Protein AF-A0A7L3WWF1-F1 (afdb_monomer_lite)

pLDDT: mean 82.55, std 12.14, range [39.12, 96.25]

Sequence (251 aa):
GLALTHVLEQNLQPDAGARLEAEKLVILLTDGKSQDDANLAAQTLKNLGIEIFAIGVKNADEAELKQVASEPLELTVYNVLDFPLLSSLVGRLTQVLCTRLKEKSNKENADIPGNMGPQLRPTDLKISAVTSKSMHLTWSPPLRPPKKYRVVYYPSKGGIPKEVVLDGAVSSLQLSNLTSHTEYLVSVFPIYDTGAGDELRGVTSTLPLSSPRSLRVSELSHNSIRLSWKAAQGATQYLVLCSAAPDGAED

Structure (mmCIF, N/CA/C/O backbone):
data_AF-A0A7L3WWF1-F1
#
_entry.id   AF-A0A7L3WWF1-F1
#
loop_
_atom_site.group_PDB
_atom_site.id
_atom_site.type_symbol
_atom_site.label_atom_id
_atom_site.label_alt_id
_atom_site.label_comp_id
_atom_site.label_asym_id
_atom_site.label_entity_id
_atom_site.label_seq_id
_atom_site.pdbx_PDB_ins_code
_atom_site.Cartn_x
_atom_site.Cartn_y
_atom_site.Cartn_z
_atom_site.occupancy
_atom_site.B_iso_or_equiv
_atom_site.auth_seq_id
_atom_site.auth_comp_id
_atom_site.auth_asym_id
_atom_site.auth_atom_id
_atom_site.pdbx_PDB_model_num
ATOM 1 N N . GLY A 1 1 ? -22.070 22.718 18.495 1.00 76.69 1 GLY A N 1
ATOM 2 C CA . GLY A 1 1 ? -23.084 21.662 18.303 1.00 76.69 1 GLY A CA 1
ATOM 3 C C . GLY A 1 1 ? -23.338 21.354 16.843 1.00 76.69 1 GLY A C 1
ATOM 4 O O . GLY A 1 1 ? -22.931 20.300 16.367 1.00 76.69 1 GLY A O 1
ATOM 5 N N . LEU A 1 2 ? -23.968 22.276 16.120 1.00 86.75 2 LEU A N 1
ATOM 6 C CA . LEU A 1 2 ? -24.472 22.093 14.756 1.00 86.75 2 LEU A CA 1
ATOM 7 C C . LEU A 1 2 ? -23.406 21.633 13.757 1.00 86.75 2 LEU A C 1
ATOM 9 O O . LEU A 1 2 ? -23.699 20.802 12.905 1.00 86.75 2 LEU A O 1
ATOM 13 N N . ALA A 1 3 ? -22.165 22.110 13.886 1.00 87.25 3 ALA A N 1
ATOM 14 C CA . ALA A 1 3 ? -21.062 21.669 13.032 1.00 87.25 3 ALA A CA 1
ATOM 15 C C . ALA A 1 3 ? -20.782 20.159 13.163 1.00 87.25 3 ALA A C 1
ATOM 17 O O . ALA A 1 3 ? -20.593 19.475 12.162 1.00 87.25 3 ALA A O 1
ATOM 18 N N . LEU A 1 4 ? -20.808 19.621 14.386 1.00 89.56 4 LEU A N 1
ATOM 19 C CA . LEU A 1 4 ? -20.596 18.193 14.636 1.00 89.56 4 LEU A CA 1
ATOM 20 C C . LEU A 1 4 ? -21.782 17.358 14.141 1.00 89.56 4 LEU A C 1
ATOM 22 O O . LEU A 1 4 ? -21.580 16.306 13.536 1.00 89.56 4 LEU A O 1
ATOM 26 N N . THR A 1 5 ? -23.008 17.851 14.334 1.00 88.19 5 THR A N 1
ATOM 27 C CA . THR A 1 5 ? -24.217 17.221 13.783 1.00 88.19 5 THR A CA 1
ATOM 28 C C . THR A 1 5 ? -24.169 17.174 12.257 1.00 88.19 5 THR A C 1
ATOM 30 O O . THR A 1 5 ? -24.431 16.135 11.662 1.00 88.19 5 THR A O 1
ATOM 33 N N . HIS A 1 6 ? -23.746 18.263 11.613 1.00 89.19 6 HIS A N 1
ATOM 34 C CA . HIS A 1 6 ? -23.607 18.318 10.161 1.00 89.19 6 HIS A CA 1
ATOM 35 C C . HIS A 1 6 ? -22.574 17.311 9.639 1.00 89.19 6 HIS A C 1
ATOM 37 O O . HIS A 1 6 ? -22.833 16.615 8.661 1.00 89.19 6 HIS A O 1
ATOM 43 N N . VAL A 1 7 ? -21.428 17.177 10.319 1.00 89.06 7 VAL A N 1
ATOM 44 C CA . VAL A 1 7 ? -20.414 16.168 9.972 1.00 89.06 7 VAL A CA 1
ATOM 45 C C . VAL A 1 7 ? -21.003 14.758 10.026 1.00 89.06 7 VAL A C 1
ATOM 47 O O . VAL A 1 7 ? -20.761 13.960 9.120 1.00 89.06 7 VAL A O 1
ATOM 50 N N . LEU A 1 8 ? -21.801 14.456 11.052 1.00 85.19 8 LEU A N 1
ATOM 51 C CA . LEU A 1 8 ? -22.466 13.164 11.181 1.00 85.19 8 LEU A CA 1
ATOM 52 C C . LEU A 1 8 ? -23.471 12.916 10.047 1.00 85.19 8 LEU A C 1
ATOM 54 O O . LEU A 1 8 ? -23.474 11.842 9.449 1.00 85.19 8 LEU A O 1
ATOM 58 N N . GLU A 1 9 ? -24.316 13.901 9.751 1.00 86.06 9 GLU A N 1
ATOM 59 C CA . GLU A 1 9 ? -25.436 13.742 8.824 1.00 86.06 9 GLU A CA 1
ATOM 60 C C . GLU A 1 9 ? -25.030 13.801 7.353 1.00 86.06 9 GLU A C 1
ATOM 62 O O . GLU A 1 9 ? -25.684 13.157 6.537 1.00 86.06 9 GLU A O 1
ATOM 67 N N . GLN A 1 10 ? -23.975 14.544 7.012 1.00 87.12 10 GLN A N 1
ATOM 68 C CA . GLN A 1 10 ? -23.603 14.822 5.623 1.00 87.12 10 GLN A CA 1
ATOM 69 C C . GLN A 1 10 ? -22.241 14.231 5.246 1.00 87.12 10 GLN A C 1
ATOM 71 O O . GLN A 1 10 ? -22.114 13.612 4.195 1.00 87.12 10 GLN A O 1
ATOM 76 N N . ASN A 1 11 ? -21.218 14.373 6.094 1.00 85.25 11 ASN A N 1
ATOM 77 C CA . ASN A 1 11 ? -19.840 14.027 5.718 1.00 85.25 11 ASN A CA 1
ATOM 78 C C . ASN A 1 11 ? -19.484 12.562 5.989 1.00 85.25 11 ASN A C 1
ATOM 80 O O . ASN A 1 11 ? -18.624 12.004 5.312 1.00 85.25 11 ASN A O 1
ATOM 84 N N . LEU A 1 12 ? -20.114 11.936 6.984 1.00 84.38 12 LEU A N 1
ATOM 85 C CA . LEU A 1 12 ? -19.822 10.555 7.385 1.00 84.38 12 LEU A CA 1
ATOM 86 C C . LEU A 1 12 ? -20.784 9.522 6.781 1.00 84.38 12 LEU A C 1
ATOM 88 O O . LEU A 1 12 ? -20.805 8.367 7.227 1.00 84.38 12 LEU A O 1
ATOM 92 N N . GLN A 1 13 ? -21.521 9.926 5.743 1.00 81.25 13 GLN A N 1
ATOM 93 C CA . GLN A 1 13 ? -22.420 9.069 4.976 1.00 81.25 13 GLN A CA 1
ATOM 94 C C . GLN A 1 13 ? -21.676 8.248 3.911 1.00 81.25 13 GLN A C 1
ATOM 96 O O . GLN A 1 13 ? -20.699 8.737 3.333 1.00 81.25 13 GLN A O 1
ATOM 101 N N . PRO A 1 14 ? -22.146 7.028 3.586 1.00 78.94 14 PRO A N 1
ATOM 102 C CA . PRO A 1 14 ? -21.582 6.225 2.499 1.00 78.94 14 PRO A CA 1
ATOM 103 C C . PRO A 1 14 ? -21.552 6.965 1.157 1.00 78.94 14 PRO A C 1
ATOM 105 O O . PRO A 1 14 ? -20.550 6.904 0.445 1.00 78.94 14 PRO A O 1
ATOM 108 N N . ASP A 1 15 ? -22.598 7.741 0.864 1.00 83.88 15 ASP A N 1
ATOM 109 C CA . ASP A 1 15 ? -22.714 8.533 -0.369 1.00 83.88 15 ASP A CA 1
ATOM 110 C C . ASP A 1 15 ? -21.715 9.702 -0.424 1.00 83.88 15 ASP A C 1
ATOM 112 O O . ASP A 1 15 ? -21.354 10.167 -1.503 1.00 83.88 15 ASP A O 1
ATOM 116 N N . ALA A 1 16 ? -21.202 10.131 0.734 1.00 83.69 16 ALA A N 1
ATOM 117 C CA . ALA A 1 16 ? -20.112 11.098 0.856 1.00 83.69 16 ALA A CA 1
ATOM 118 C C . ALA A 1 16 ? -18.718 10.433 0.852 1.00 83.69 16 ALA A C 1
ATOM 120 O O . ALA A 1 16 ? -17.703 11.094 1.074 1.00 83.69 16 ALA A O 1
ATOM 121 N N . GLY A 1 17 ? -18.645 9.122 0.587 1.00 80.06 17 GLY A N 1
ATOM 122 C CA . GLY A 1 17 ? -17.403 8.354 0.505 1.00 80.06 17 GLY A CA 1
ATOM 123 C C . GLY A 1 17 ? -16.955 7.716 1.822 1.00 80.06 17 GLY A C 1
ATOM 124 O O . GLY A 1 17 ? -15.857 7.150 1.875 1.00 80.06 17 GLY A O 1
ATOM 125 N N . ALA A 1 18 ? -17.775 7.769 2.879 1.00 79.62 18 ALA A N 1
ATOM 126 C CA . ALA A 1 18 ? -17.460 7.111 4.140 1.00 79.62 18 ALA A CA 1
ATOM 127 C C . ALA A 1 18 ? -17.485 5.584 3.980 1.00 79.62 18 ALA A C 1
ATOM 129 O O . ALA A 1 18 ? -18.467 4.992 3.532 1.00 79.62 18 ALA A O 1
ATOM 130 N N . ARG A 1 19 ? -16.398 4.922 4.377 1.00 82.44 19 ARG A N 1
ATOM 131 C CA . ARG A 1 19 ? -16.275 3.461 4.314 1.00 82.44 19 ARG A CA 1
ATOM 132 C C . ARG A 1 19 ? -16.659 2.861 5.664 1.00 82.44 19 ARG A C 1
ATOM 134 O O . ARG A 1 19 ? -16.249 3.383 6.695 1.00 82.44 19 ARG A O 1
ATOM 141 N N . LEU A 1 20 ? -17.438 1.781 5.643 1.00 70.81 20 LEU A N 1
ATOM 142 C CA . LEU A 1 20 ? -17.867 1.061 6.851 1.00 70.81 20 LEU A CA 1
ATOM 143 C C . LEU A 1 20 ? -16.681 0.445 7.607 1.00 70.81 20 LEU A C 1
ATOM 145 O O . LEU A 1 20 ? -16.611 0.561 8.821 1.00 70.81 20 LEU A O 1
ATOM 149 N N . GLU A 1 21 ? -15.719 -0.108 6.868 1.00 71.69 21 GLU A N 1
ATOM 150 C CA . GLU A 1 21 ? -14.538 -0.805 7.405 1.00 71.69 21 GLU A CA 1
ATOM 151 C C . GLU A 1 21 ? -13.350 0.125 7.715 1.00 71.69 21 GLU A C 1
ATOM 153 O O . GLU A 1 21 ? -12.245 -0.341 7.980 1.00 71.69 21 GLU A O 1
ATOM 158 N N . ALA A 1 22 ? -13.521 1.445 7.589 1.00 77.25 22 ALA A N 1
ATOM 159 C CA . ALA A 1 22 ? -12.447 2.402 7.844 1.00 77.25 22 ALA A CA 1
ATOM 160 C C . ALA A 1 22 ? -12.710 3.174 9.133 1.00 77.25 22 ALA A C 1
ATOM 162 O O . ALA A 1 22 ? -13.825 3.642 9.369 1.00 77.25 22 ALA A O 1
ATOM 163 N N . GLU A 1 23 ? -11.658 3.372 9.926 1.00 80.44 23 GLU A N 1
ATOM 164 C CA . GLU A 1 23 ? -11.732 4.249 11.089 1.00 80.44 23 GLU A CA 1
ATOM 165 C C . GLU A 1 23 ? -12.078 5.677 10.661 1.00 80.44 23 GLU A C 1
ATOM 167 O O . GLU A 1 23 ? -11.481 6.247 9.742 1.00 80.44 23 GLU A O 1
ATOM 172 N N . LYS A 1 24 ? -13.072 6.248 11.339 1.00 85.75 24 LYS A N 1
ATOM 173 C CA . LYS A 1 24 ? -13.569 7.596 11.083 1.00 85.75 24 LYS A CA 1
ATOM 174 C C . LYS A 1 24 ? -12.996 8.543 12.130 1.00 85.75 24 LYS A C 1
ATOM 176 O O . LYS A 1 24 ? -13.029 8.256 13.325 1.00 85.75 24 LYS A O 1
ATOM 181 N N . LEU A 1 25 ? -12.509 9.686 11.662 1.00 88.50 25 LEU A N 1
ATOM 182 C CA . LEU A 1 25 ? -11.858 10.704 12.477 1.00 88.50 25 LEU A CA 1
ATOM 183 C C . LEU A 1 25 ? -12.476 12.074 12.210 1.00 88.50 25 LEU A C 1
ATOM 185 O O . LEU A 1 25 ? -12.737 12.423 11.058 1.00 88.50 25 LEU A O 1
ATOM 189 N N . VAL A 1 26 ? -12.625 12.878 13.258 1.00 91.38 26 VAL A N 1
ATOM 190 C CA . VAL A 1 26 ? -13.003 14.289 13.182 1.00 91.38 26 VAL A CA 1
ATOM 191 C C . VAL A 1 26 ? -11.910 15.136 13.823 1.00 91.38 26 VAL A C 1
ATOM 193 O O . VAL A 1 26 ? -11.536 14.926 14.974 1.00 91.38 26 VAL A O 1
ATOM 196 N N . ILE A 1 27 ? -11.413 16.124 13.081 1.00 90.44 27 ILE A N 1
ATOM 197 C CA . ILE A 1 27 ? -10.511 17.154 13.603 1.00 90.44 27 ILE A CA 1
ATOM 198 C C . ILE A 1 27 ? -11.331 18.435 13.752 1.00 90.44 27 ILE A C 1
ATOM 200 O O . ILE A 1 27 ? -11.738 19.036 12.759 1.00 90.44 27 ILE A O 1
ATOM 204 N N . LEU A 1 28 ? -11.593 18.831 14.992 1.00 91.25 28 LEU A N 1
ATOM 205 C CA . LEU A 1 28 ? -12.292 20.058 15.343 1.00 91.25 28 LEU A CA 1
ATOM 206 C C . LEU A 1 28 ? -11.273 21.173 15.579 1.00 91.25 28 LEU A C 1
ATOM 208 O O . LEU A 1 28 ? -10.400 21.037 16.430 1.00 91.25 28 LEU A O 1
ATOM 212 N N . LEU A 1 29 ? -11.413 22.282 14.858 1.00 90.44 29 LEU A N 1
ATOM 213 C CA . LEU A 1 29 ? -10.585 23.475 15.019 1.00 90.44 29 LEU A CA 1
ATOM 214 C C . LEU A 1 29 ? -11.478 24.646 15.450 1.00 90.44 29 LEU A C 1
ATOM 216 O O . LEU A 1 29 ? -12.460 24.935 14.768 1.00 90.44 29 LEU A O 1
ATOM 220 N N . THR A 1 30 ? -11.155 25.307 16.562 1.00 90.12 30 THR A N 1
ATOM 221 C CA . THR A 1 30 ? -11.901 26.473 17.075 1.00 90.12 30 THR A CA 1
ATOM 222 C C . THR A 1 30 ? -10.950 27.528 17.633 1.00 90.12 30 THR A C 1
ATOM 224 O O . THR A 1 30 ? -9.878 27.195 18.133 1.00 90.12 30 THR A O 1
ATOM 227 N N . ASP A 1 31 ? -11.323 28.803 17.557 1.00 88.00 31 ASP A N 1
ATOM 228 C CA . ASP A 1 31 ? -10.563 29.933 18.102 1.00 88.00 31 ASP A CA 1
ATOM 229 C C . ASP A 1 31 ? -11.209 30.570 19.350 1.00 88.00 31 ASP A C 1
ATOM 231 O O . ASP A 1 31 ? -10.713 31.565 19.888 1.00 88.00 31 ASP A O 1
ATOM 235 N N . GLY A 1 32 ? -12.304 29.978 19.835 1.00 85.12 32 GLY A N 1
ATOM 236 C CA . GLY A 1 32 ? -13.078 30.472 20.966 1.00 85.12 32 GLY A CA 1
ATOM 237 C C . GLY A 1 32 ? -14.106 29.461 21.471 1.00 85.12 32 GLY A C 1
ATOM 238 O O . GLY A 1 32 ? -14.092 28.288 21.090 1.00 85.12 32 GLY A O 1
ATOM 239 N N . LYS A 1 33 ? -14.999 29.938 22.342 1.00 86.50 33 LYS A N 1
ATOM 240 C CA . LYS A 1 33 ? -16.098 29.146 22.901 1.00 86.50 33 LYS A CA 1
ATOM 241 C C . LYS A 1 33 ? -17.247 28.991 21.898 1.00 86.50 33 LYS A C 1
ATOM 243 O O . LYS A 1 33 ? -17.645 29.975 21.260 1.00 86.50 33 LYS A O 1
ATOM 248 N N . SER A 1 34 ? -17.811 27.790 21.791 1.00 87.19 34 SER A N 1
ATOM 249 C CA . SER A 1 34 ? -18.970 27.519 20.939 1.00 87.19 34 SER A CA 1
ATOM 250 C C . SER A 1 34 ? -20.186 28.338 21.383 1.00 87.19 34 SER A C 1
ATOM 252 O O . SER A 1 34 ? -20.389 28.618 22.565 1.00 87.19 34 SER A O 1
ATOM 254 N N . GLN A 1 35 ? -21.015 28.731 20.415 1.00 87.38 35 GLN A N 1
ATOM 255 C CA . GLN A 1 35 ? -22.258 29.483 20.660 1.00 87.38 35 GLN A CA 1
ATOM 256 C C . GLN A 1 35 ? -23.459 28.569 20.953 1.00 87.38 35 GLN A C 1
ATOM 258 O O . GLN A 1 35 ? -24.565 29.037 21.215 1.00 87.38 35 GLN A O 1
ATOM 263 N N . ASP A 1 36 ? -23.246 27.261 20.883 1.00 87.62 36 ASP A N 1
ATOM 264 C CA . ASP A 1 36 ? -24.241 26.211 21.024 1.00 87.62 36 ASP A CA 1
ATOM 265 C C . ASP A 1 36 ? -23.632 24.998 21.739 1.00 87.62 36 ASP A C 1
ATOM 267 O O . ASP A 1 36 ? -22.418 24.790 21.720 1.00 87.62 36 ASP A O 1
ATOM 271 N N . ASP A 1 37 ? -24.475 24.165 22.351 1.00 86.75 37 ASP A N 1
ATOM 272 C CA . ASP A 1 37 ? -23.995 22.992 23.079 1.00 86.75 37 ASP A CA 1
ATOM 273 C C . ASP A 1 37 ? -23.410 21.950 22.108 1.00 86.75 37 ASP A C 1
ATOM 275 O O . ASP A 1 37 ? -24.095 21.391 21.245 1.00 86.75 37 ASP A O 1
ATOM 279 N N . ALA A 1 38 ? -22.102 21.716 22.212 1.00 88.75 38 ALA A N 1
ATOM 280 C CA . ALA A 1 38 ? -21.385 20.732 21.413 1.00 88.75 38 ALA A CA 1
ATOM 281 C C . ALA A 1 38 ? -21.366 19.332 22.042 1.00 88.75 38 ALA A C 1
ATOM 283 O O . ALA A 1 38 ? -21.054 18.368 21.339 1.00 88.75 38 ALA A O 1
ATOM 284 N N . ASN A 1 39 ? -21.736 19.188 23.317 1.00 87.75 39 ASN A N 1
ATOM 285 C CA . ASN A 1 39 ? -21.527 17.957 24.072 1.00 87.75 39 ASN A CA 1
ATOM 286 C C . ASN A 1 39 ? -22.370 16.800 23.559 1.00 87.75 39 ASN A C 1
ATOM 288 O O . ASN A 1 39 ? -21.842 15.711 23.347 1.00 87.75 39 ASN A O 1
ATOM 292 N N . LEU A 1 40 ? -23.659 17.028 23.304 1.00 87.56 40 LEU A N 1
ATOM 293 C CA . LEU A 1 40 ? -24.551 15.970 22.826 1.00 87.56 40 LEU A CA 1
ATOM 294 C C . LEU A 1 40 ? -24.115 15.430 21.454 1.00 87.56 40 LEU A C 1
ATOM 296 O O . LEU A 1 40 ? -24.068 14.218 21.235 1.00 87.56 40 LEU A O 1
ATOM 300 N N . ALA A 1 41 ? -23.742 16.329 20.541 1.00 89.06 41 ALA A N 1
ATOM 301 C CA . ALA A 1 41 ? -23.266 15.956 19.213 1.00 89.06 41 ALA A CA 1
ATOM 302 C C . ALA A 1 41 ? -21.912 15.230 19.285 1.00 89.06 41 ALA A C 1
ATOM 304 O O . ALA A 1 41 ? -21.722 14.198 18.641 1.00 89.06 41 ALA A O 1
ATOM 305 N N . ALA A 1 42 ? -20.998 15.715 20.130 1.00 92.12 42 ALA A N 1
ATOM 306 C CA . ALA A 1 42 ? -19.710 15.078 20.368 1.00 92.12 42 ALA A CA 1
ATOM 307 C C . ALA A 1 42 ? -19.864 13.675 20.967 1.00 92.12 42 ALA A C 1
ATOM 309 O O . ALA A 1 42 ? -19.224 12.740 20.501 1.00 92.12 42 ALA A O 1
ATOM 310 N N . GLN A 1 43 ? -20.736 13.495 21.963 1.00 89.50 43 GLN A N 1
ATOM 311 C CA . GLN A 1 43 ? -21.009 12.180 22.546 1.00 89.50 43 GLN A CA 1
ATOM 312 C C . GLN A 1 43 ? -21.625 11.219 21.534 1.00 89.50 43 GLN A C 1
ATOM 314 O O . GLN A 1 43 ? -21.244 10.054 21.496 1.00 89.50 43 GLN A O 1
ATOM 319 N N . THR A 1 44 ? -22.528 11.700 20.680 1.00 89.00 44 THR A N 1
ATOM 320 C CA . THR A 1 44 ? -23.120 10.875 19.619 1.00 89.00 44 THR A CA 1
ATOM 321 C C . THR A 1 44 ? -22.044 10.358 18.665 1.00 89.00 44 THR A C 1
ATOM 323 O O . THR A 1 44 ? -21.985 9.161 18.399 1.00 89.00 44 THR A O 1
ATOM 326 N N . LEU A 1 45 ? -21.140 11.231 18.214 1.00 88.94 45 LEU A N 1
ATOM 327 C CA . LEU A 1 45 ? -19.992 10.848 17.388 1.00 88.94 45 LEU A CA 1
ATOM 328 C C . LEU A 1 45 ? -19.081 9.833 18.105 1.00 88.94 45 LEU A C 1
ATOM 330 O O . LEU A 1 45 ? -18.762 8.792 17.531 1.00 88.94 45 LEU A O 1
ATOM 334 N N . LYS A 1 46 ? -18.731 10.078 19.375 1.00 88.56 46 LYS A N 1
ATOM 335 C CA . LYS A 1 46 ? -17.912 9.157 20.187 1.00 88.56 46 LYS A CA 1
ATOM 336 C C . LYS A 1 46 ? -18.564 7.778 20.334 1.00 88.56 46 LYS A C 1
ATOM 338 O O . LYS A 1 46 ? -17.893 6.764 20.171 1.00 88.56 46 LYS A O 1
ATOM 343 N N . ASN A 1 47 ? -19.873 7.730 20.592 1.00 84.81 47 ASN A N 1
ATOM 344 C CA . ASN A 1 47 ? -20.636 6.484 20.739 1.00 84.81 47 ASN A CA 1
ATOM 345 C C . ASN A 1 47 ? -20.717 5.685 19.431 1.00 84.81 47 ASN A C 1
ATOM 347 O O . ASN A 1 47 ? -20.843 4.465 19.461 1.00 84.81 47 ASN A O 1
ATOM 351 N N . LEU A 1 48 ? -20.611 6.361 18.287 1.00 83.62 48 LEU A N 1
ATOM 352 C CA . LEU A 1 48 ? -20.509 5.738 16.967 1.00 83.62 48 LEU A CA 1
ATOM 353 C C . LEU A 1 48 ? -19.079 5.278 16.627 1.00 83.62 48 LEU A C 1
ATOM 355 O O . LEU A 1 48 ? -18.823 4.866 15.498 1.00 83.62 48 LEU A O 1
ATOM 359 N N . GLY A 1 49 ? -18.145 5.354 17.580 1.00 82.31 49 GLY A N 1
ATOM 360 C CA . GLY A 1 49 ? -16.751 4.951 17.397 1.00 82.31 49 GLY A CA 1
ATOM 361 C C . GLY A 1 49 ? -15.914 5.949 16.595 1.00 82.31 49 GLY A C 1
ATOM 362 O O . GLY A 1 49 ? -14.842 5.591 16.112 1.00 82.31 49 GLY A O 1
ATOM 363 N N . ILE A 1 50 ? -16.396 7.184 16.429 1.00 87.81 50 ILE A N 1
ATOM 364 C CA . ILE A 1 50 ? -15.687 8.244 15.711 1.00 87.81 50 ILE A CA 1
ATOM 365 C C . ILE A 1 50 ? -14.820 9.008 16.709 1.00 87.81 50 ILE A C 1
ATOM 367 O O . ILE A 1 50 ? -15.321 9.566 17.687 1.00 87.81 50 ILE A O 1
ATOM 371 N N . GLU A 1 51 ? -13.518 9.062 16.444 1.00 88.75 51 GLU A N 1
ATOM 372 C CA . GLU A 1 51 ? -12.578 9.791 17.292 1.00 88.75 51 GLU A CA 1
ATOM 373 C C . GLU A 1 51 ? -12.573 11.283 16.951 1.00 88.75 51 GLU A C 1
ATOM 375 O O . GLU A 1 51 ? -12.533 11.674 15.784 1.00 88.75 51 GLU A O 1
ATOM 380 N N . ILE A 1 52 ? -12.591 12.123 17.984 1.00 91.88 52 ILE A N 1
ATOM 381 C CA . ILE A 1 52 ? -12.594 13.584 17.873 1.00 91.88 52 ILE A CA 1
ATOM 382 C C . ILE A 1 52 ? -11.311 14.144 18.481 1.00 91.88 52 ILE A C 1
ATOM 384 O O . ILE A 1 52 ? -11.068 13.991 19.680 1.00 91.88 52 ILE A O 1
ATOM 388 N N . PHE A 1 53 ? -10.542 14.848 17.656 1.00 91.06 53 PHE A N 1
ATOM 389 C CA . PHE A 1 53 ? -9.370 15.623 18.046 1.00 91.06 53 PHE A CA 1
ATOM 390 C C . PHE A 1 53 ? -9.750 17.098 18.074 1.00 91.06 53 PHE A C 1
ATOM 392 O O . PHE A 1 53 ? -10.146 17.646 17.047 1.00 91.06 53 PHE A O 1
ATOM 399 N N . ALA A 1 54 ? -9.654 17.736 19.236 1.00 92.44 54 ALA A N 1
ATOM 400 C CA . ALA A 1 54 ? -10.063 19.117 19.435 1.00 92.44 54 ALA A CA 1
ATOM 401 C C . ALA A 1 54 ? -8.835 20.028 19.545 1.00 92.44 54 ALA A C 1
ATOM 403 O O . ALA A 1 54 ? -7.964 19.836 20.393 1.00 92.44 54 ALA A O 1
ATOM 404 N N . ILE A 1 55 ? -8.769 21.024 18.668 1.00 91.12 55 ILE A N 1
ATOM 405 C CA . ILE A 1 55 ? -7.655 21.954 18.542 1.00 91.12 55 ILE A CA 1
ATOM 406 C C . ILE A 1 55 ? -8.188 23.372 18.743 1.00 91.12 55 ILE A C 1
ATOM 408 O O . ILE A 1 55 ? -8.938 23.904 17.925 1.00 91.12 55 ILE A O 1
ATOM 412 N N . GLY A 1 56 ? -7.778 23.980 19.845 1.00 90.62 56 GLY A N 1
ATOM 413 C CA . GLY A 1 56 ? -7.989 25.379 20.162 1.00 90.62 56 GLY A CA 1
ATOM 414 C C . GLY A 1 56 ? -6.895 26.270 19.591 1.00 90.62 56 GLY A C 1
ATOM 415 O O . GLY A 1 56 ? -5.718 25.908 19.618 1.00 90.62 56 GLY A O 1
ATOM 416 N N . VAL A 1 57 ? -7.270 27.446 19.102 1.00 88.94 57 VAL A N 1
ATOM 417 C CA . VAL A 1 57 ? -6.356 28.511 18.681 1.00 88.94 57 VAL A CA 1
ATOM 418 C C . VAL A 1 57 ? -6.628 29.759 19.524 1.00 88.94 57 VAL A C 1
ATOM 420 O O . VAL A 1 57 ? -7.778 30.136 19.719 1.00 88.94 57 VAL A O 1
ATOM 423 N N . LYS A 1 58 ? -5.584 30.444 19.999 1.00 85.81 58 LYS A N 1
ATOM 424 C CA . LYS A 1 58 ? -5.679 31.691 20.783 1.00 85.81 58 LYS A CA 1
ATOM 425 C C . LYS A 1 58 ? -6.523 31.546 22.056 1.00 85.81 58 LYS A C 1
ATOM 427 O O . LYS A 1 58 ? -6.013 31.086 23.071 1.00 85.81 58 LYS A O 1
ATOM 432 N N . ASN A 1 59 ? -7.785 31.974 22.004 1.00 83.69 59 ASN A N 1
ATOM 433 C CA . ASN A 1 59 ? -8.678 32.131 23.154 1.00 83.69 59 ASN A CA 1
ATOM 434 C C . ASN A 1 59 ? -9.700 30.989 23.252 1.00 83.69 59 ASN A C 1
ATOM 436 O O . ASN A 1 59 ? -10.782 31.169 23.813 1.00 83.69 59 ASN A O 1
ATOM 440 N N . ALA A 1 60 ? -9.382 29.831 22.675 1.00 87.69 60 ALA A N 1
ATOM 441 C CA . ALA A 1 60 ? -10.232 28.657 22.756 1.00 87.69 60 ALA A CA 1
ATOM 442 C C . ALA A 1 60 ? -10.434 28.201 24.211 1.00 87.69 60 ALA A C 1
ATOM 444 O O . ALA A 1 60 ? -9.507 28.214 25.025 1.00 87.69 60 ALA A O 1
ATOM 445 N N . ASP A 1 61 ? -11.661 27.787 24.525 1.00 89.81 61 ASP A N 1
ATOM 446 C CA . ASP A 1 61 ? -12.040 27.326 25.858 1.00 89.81 61 ASP A CA 1
ATOM 447 C C . ASP A 1 61 ? -11.597 25.868 26.054 1.00 89.81 61 ASP A C 1
ATOM 449 O O . ASP A 1 61 ? -12.156 24.935 25.478 1.00 89.81 61 ASP A O 1
ATOM 453 N N . GLU A 1 62 ? -10.558 25.660 26.863 1.00 87.50 62 GLU A N 1
ATOM 454 C CA . GLU A 1 62 ? -9.993 24.326 27.092 1.00 87.50 62 GLU A CA 1
ATOM 455 C C . GLU A 1 62 ? -10.980 23.371 27.780 1.00 87.50 62 GLU A C 1
ATOM 457 O O . GLU A 1 62 ? -10.942 22.163 27.535 1.00 87.50 62 GLU A O 1
ATOM 462 N N . ALA A 1 63 ? -11.877 23.883 28.628 1.00 88.75 63 ALA A N 1
ATOM 463 C CA . ALA A 1 63 ? -12.868 23.049 29.298 1.00 88.75 63 ALA A CA 1
ATOM 464 C C . ALA A 1 63 ? -13.889 22.508 28.290 1.00 88.75 63 ALA A C 1
ATOM 466 O O . ALA A 1 63 ? -14.227 21.327 28.340 1.00 88.75 63 ALA A O 1
ATOM 467 N N . GLU A 1 64 ? -14.318 23.332 27.336 1.00 89.75 64 GLU A N 1
ATOM 468 C CA . GLU A 1 64 ? -15.176 22.905 26.232 1.00 89.75 64 GLU A CA 1
ATOM 469 C C . GLU A 1 64 ? -14.459 21.925 25.292 1.00 89.75 64 GLU A C 1
ATOM 471 O O . GLU A 1 64 ? -15.014 20.877 24.952 1.00 89.75 64 GLU A O 1
ATOM 476 N N . LEU A 1 65 ? -13.198 22.195 24.934 1.00 91.94 65 LEU A N 1
ATOM 477 C CA . LEU A 1 65 ? -12.400 21.282 24.106 1.00 91.94 65 LEU A CA 1
ATOM 478 C C . LEU A 1 65 ? -12.296 19.888 24.735 1.00 91.94 65 LEU A C 1
ATOM 480 O O . LEU A 1 65 ? -12.461 18.891 24.034 1.00 91.94 65 LEU A O 1
ATOM 484 N N . LYS A 1 66 ? -12.075 19.810 26.052 1.00 90.75 66 LYS A N 1
ATOM 485 C CA . LYS A 1 66 ? -12.014 18.544 26.800 1.00 90.75 66 LYS A CA 1
ATOM 486 C C . LYS A 1 66 ? -13.335 17.786 26.796 1.00 90.75 66 LYS A C 1
ATOM 488 O O . LYS A 1 66 ? -13.335 16.563 26.726 1.00 90.75 66 LYS A O 1
ATOM 493 N N . GLN A 1 67 ? -14.464 18.487 26.848 1.00 89.56 67 GLN A N 1
ATOM 494 C CA . GLN A 1 67 ? -15.772 17.832 26.806 1.00 89.56 67 GLN A CA 1
ATOM 495 C C . GLN A 1 67 ? -16.085 17.272 25.410 1.00 89.56 67 GLN A C 1
ATOM 497 O O . GLN A 1 67 ? -16.703 16.210 25.276 1.00 89.56 67 GLN A O 1
ATOM 502 N N . VAL A 1 68 ? -15.602 17.935 24.358 1.00 92.44 68 VAL A N 1
ATOM 503 C CA . VAL A 1 68 ? -15.837 17.533 22.968 1.00 92.44 68 VAL A CA 1
ATOM 504 C C . VAL A 1 68 ? -14.839 16.479 22.476 1.00 92.44 68 VAL A C 1
ATOM 506 O O . VAL A 1 68 ? -15.239 15.563 21.759 1.00 92.44 68 VAL A O 1
ATOM 509 N N . ALA A 1 69 ? -13.572 16.542 22.884 1.00 92.81 69 ALA A N 1
ATOM 510 C CA . ALA A 1 69 ? -12.534 15.604 22.457 1.00 92.81 69 ALA A CA 1
ATOM 511 C C . ALA A 1 69 ? -12.759 14.172 22.971 1.00 92.81 69 ALA A C 1
ATOM 513 O O . ALA A 1 69 ? -13.436 13.937 23.974 1.00 92.81 69 ALA A O 1
ATOM 514 N N . SER A 1 70 ? -12.211 13.188 22.259 1.00 91.50 70 SER A N 1
ATOM 515 C CA . SER A 1 70 ? -12.254 11.773 22.665 1.00 91.50 70 SER A CA 1
ATOM 516 C C . SER A 1 70 ? -11.160 11.435 23.675 1.00 91.50 70 SER A C 1
ATOM 518 O O . SER A 1 70 ? -10.105 12.054 23.669 1.00 91.50 70 SER A O 1
ATOM 520 N N . GLU A 1 71 ? -11.377 10.441 24.531 1.00 85.50 71 GLU A N 1
ATOM 521 C CA . GLU A 1 71 ? -10.339 9.991 25.467 1.00 85.50 71 GLU A CA 1
ATOM 522 C C . GLU A 1 71 ? -9.205 9.241 24.737 1.00 85.50 71 GLU A C 1
ATOM 524 O O . GLU A 1 71 ? -9.469 8.532 23.760 1.00 85.50 71 GLU A O 1
ATOM 529 N N . PRO A 1 72 ? -7.948 9.324 25.215 1.00 86.75 72 PRO A N 1
ATOM 530 C CA . PRO A 1 72 ? -7.478 10.092 26.363 1.00 86.75 72 PRO A CA 1
ATOM 531 C C . PRO A 1 72 ? -7.164 11.548 26.003 1.00 86.75 72 PRO A C 1
ATOM 533 O O . PRO A 1 72 ? -6.490 11.827 25.002 1.00 86.75 72 PRO A O 1
ATOM 536 N N . LEU A 1 73 ? -7.633 12.469 26.845 1.00 84.12 73 LEU A N 1
ATOM 537 C CA . LEU A 1 73 ? -7.570 13.913 26.597 1.00 84.12 73 LEU A CA 1
ATOM 538 C C . LEU A 1 73 ? -6.144 14.456 26.418 1.00 84.12 73 LEU A C 1
ATOM 540 O O . LEU A 1 73 ? -5.960 15.447 25.712 1.00 84.12 73 LEU A O 1
ATOM 544 N N . GLU A 1 74 ? -5.121 13.803 26.978 1.00 82.19 74 GLU A N 1
ATOM 545 C CA . GLU A 1 74 ? -3.718 14.226 26.840 1.00 82.19 74 GLU A CA 1
ATOM 546 C C . GLU A 1 74 ? -3.199 14.134 25.397 1.00 82.19 74 GLU A C 1
ATOM 548 O O . GLU A 1 74 ? -2.172 14.727 25.063 1.00 82.19 74 GLU A O 1
ATOM 553 N N . LEU A 1 75 ? -3.883 13.366 24.545 1.00 82.31 75 LEU A N 1
ATOM 554 C CA . LEU A 1 75 ? -3.482 13.110 23.162 1.00 82.31 75 LEU A CA 1
ATOM 555 C C . LEU A 1 75 ? -4.461 13.668 22.129 1.00 82.31 75 LEU A C 1
ATOM 557 O O . LEU A 1 75 ? -4.143 13.662 20.943 1.00 82.31 75 LEU A O 1
ATOM 561 N N . THR A 1 76 ? -5.634 14.126 22.549 1.00 86.56 76 THR A N 1
ATOM 562 C CA . THR A 1 76 ? -6.712 14.552 21.647 1.00 86.56 76 THR A CA 1
ATOM 563 C C . THR A 1 76 ? -7.098 16.014 21.822 1.00 86.56 76 THR A C 1
ATOM 565 O O . THR A 1 76 ? -7.779 16.552 20.951 1.00 86.56 76 THR A O 1
ATOM 568 N N . VAL A 1 77 ? -6.650 16.671 22.897 1.00 90.19 77 VAL A N 1
ATOM 569 C CA . VAL A 1 77 ? -6.867 18.099 23.142 1.00 90.19 77 VAL A CA 1
ATOM 570 C C . VAL A 1 77 ? -5.568 18.861 22.935 1.00 90.19 77 VAL A C 1
ATOM 572 O O . VAL A 1 77 ? -4.545 18.573 23.555 1.00 90.19 77 VAL A O 1
ATOM 575 N N . TYR A 1 78 ? -5.624 19.886 22.094 1.00 88.44 78 TYR A N 1
ATOM 576 C CA . TYR A 1 78 ? -4.498 20.768 21.836 1.00 88.44 78 TYR A CA 1
ATOM 577 C C . TYR A 1 78 ? -4.936 22.218 21.913 1.00 88.44 78 TYR A C 1
ATOM 579 O O . TYR A 1 78 ? -6.003 22.569 21.424 1.00 88.44 78 TYR A O 1
ATOM 587 N N . ASN A 1 79 ? -4.089 23.073 22.474 1.00 87.38 79 ASN A N 1
ATOM 588 C CA . ASN A 1 79 ? -4.279 24.514 22.418 1.00 87.38 79 ASN A CA 1
ATOM 589 C C . ASN A 1 79 ? -3.009 25.162 21.864 1.00 87.38 79 ASN A C 1
ATOM 591 O O . ASN A 1 79 ? -1.907 24.898 22.354 1.00 87.38 79 ASN A O 1
ATOM 595 N N . VAL A 1 80 ? -3.148 25.977 20.821 1.00 86.38 80 VAL A N 1
ATOM 596 C CA . VAL A 1 80 ? -2.039 26.696 20.191 1.00 86.38 80 VAL A CA 1
ATOM 597 C C . VAL A 1 80 ? -2.240 28.199 20.305 1.00 86.38 80 VAL A C 1
ATOM 599 O O . VAL A 1 80 ? -3.351 28.709 20.203 1.00 86.38 80 VAL A O 1
ATOM 602 N N . LEU A 1 81 ? -1.141 28.932 20.475 1.00 80.62 81 LEU A N 1
ATOM 603 C CA . LEU A 1 81 ? -1.198 30.387 20.630 1.00 80.62 81 LEU A CA 1
ATOM 604 C C . LEU A 1 81 ? -1.594 31.108 19.334 1.00 80.62 81 LEU A C 1
ATOM 606 O O . LEU A 1 81 ? -2.197 32.173 19.402 1.00 80.62 81 LEU A O 1
ATOM 610 N N . ASP A 1 82 ? -1.264 30.552 18.162 1.00 79.81 82 ASP A N 1
ATOM 611 C CA . ASP A 1 82 ? -1.589 31.159 16.869 1.00 79.81 82 ASP A CA 1
ATOM 612 C C . ASP A 1 82 ? -1.608 30.127 15.728 1.00 79.81 82 ASP A C 1
ATOM 614 O O . ASP A 1 82 ? -0.991 29.061 15.820 1.00 79.81 82 ASP A O 1
ATOM 618 N N . PHE A 1 83 ? -2.281 30.462 14.626 1.00 79.06 83 PHE A N 1
ATOM 619 C CA . PHE A 1 83 ? -2.459 29.588 13.460 1.00 79.06 83 PHE A CA 1
ATOM 620 C C . PHE A 1 83 ? -1.149 29.019 12.875 1.00 79.06 83 PHE A C 1
ATOM 622 O O . PHE A 1 83 ? -1.130 27.830 12.549 1.00 79.06 83 PHE A O 1
ATOM 629 N N . PRO A 1 84 ? -0.029 29.768 12.770 1.00 80.25 84 PRO A N 1
ATOM 630 C CA . PRO A 1 84 ? 1.226 29.228 12.230 1.00 80.25 84 PRO A CA 1
ATOM 631 C C . PRO A 1 84 ? 1.786 28.030 13.013 1.00 80.25 84 PRO A C 1
ATOM 633 O O . PRO A 1 84 ? 2.487 27.182 12.451 1.00 80.25 84 PRO A O 1
ATOM 636 N N . LEU A 1 85 ? 1.447 27.914 14.300 1.00 75.88 85 LEU A N 1
ATOM 637 C CA . LEU A 1 85 ? 1.903 26.828 15.167 1.00 75.88 85 LEU A CA 1
ATOM 638 C C . LEU A 1 85 ? 1.146 25.514 14.931 1.00 75.88 85 LEU A C 1
ATOM 640 O O . LEU A 1 85 ? 1.621 24.465 15.373 1.00 75.88 85 LEU A O 1
ATOM 644 N N . LEU A 1 86 ? 0.042 25.533 14.173 1.00 77.44 86 LEU A N 1
ATOM 645 C CA . LEU A 1 86 ? -0.672 24.320 13.754 1.00 77.44 86 LEU A CA 1
ATOM 646 C C . LEU A 1 86 ? 0.219 23.387 12.925 1.00 77.44 86 LEU A C 1
ATOM 648 O O . LEU A 1 86 ? 0.078 22.170 13.009 1.00 77.44 86 LEU A O 1
ATOM 652 N N . SER A 1 87 ? 1.199 23.932 12.196 1.00 80.31 87 SER A N 1
ATOM 653 C CA . SER A 1 87 ? 2.188 23.144 11.444 1.00 80.31 87 SER A CA 1
ATOM 654 C C . SER A 1 87 ? 2.959 22.156 12.332 1.00 80.31 87 SER A C 1
ATOM 656 O O . SER A 1 87 ? 3.188 21.010 11.946 1.00 80.31 87 SER A O 1
ATOM 658 N N . SER A 1 88 ? 3.281 22.558 13.565 1.00 75.69 88 SER A N 1
ATOM 659 C CA . SER A 1 88 ? 3.949 21.708 14.560 1.00 75.69 88 SER A CA 1
ATOM 660 C C . SER A 1 88 ? 3.037 20.625 15.146 1.00 75.69 88 SER A C 1
ATOM 662 O O . SER A 1 88 ? 3.508 19.661 15.758 1.00 75.69 88 SER A O 1
ATOM 664 N N . LEU A 1 89 ? 1.724 20.782 14.970 1.00 79.19 89 LEU A N 1
ATOM 665 C CA . LEU A 1 89 ? 0.717 19.861 15.466 1.00 79.19 89 LEU A CA 1
ATOM 666 C C . LEU A 1 89 ? 0.448 18.730 14.480 1.00 79.19 89 LEU A C 1
ATOM 668 O O . LEU A 1 89 ? 0.196 17.613 14.913 1.00 79.19 89 LEU A O 1
ATOM 672 N N . VAL A 1 90 ? 0.601 18.982 13.175 1.00 82.38 90 VAL A N 1
ATOM 673 C CA . VAL A 1 90 ? 0.451 17.959 12.126 1.00 82.38 90 VAL A CA 1
ATOM 674 C C . VAL A 1 90 ? 1.356 16.757 12.399 1.00 82.38 90 VAL A C 1
ATOM 676 O O . VAL A 1 90 ? 0.896 15.618 12.343 1.00 82.38 90 VAL A O 1
ATOM 679 N N . GLY A 1 91 ? 2.621 16.994 12.765 1.00 80.06 91 GLY A N 1
ATOM 680 C CA . GLY A 1 91 ? 3.560 15.920 13.101 1.00 80.06 91 GLY A CA 1
ATOM 681 C C . GLY A 1 91 ? 3.121 15.100 14.320 1.00 80.06 91 GLY A C 1
ATOM 682 O O . GLY A 1 91 ? 3.139 13.871 14.277 1.00 80.06 91 GLY A O 1
ATOM 683 N N . ARG A 1 92 ? 2.655 15.771 15.382 1.00 76.12 92 ARG A N 1
ATOM 684 C CA . ARG A 1 92 ? 2.156 15.110 16.600 1.00 76.12 92 ARG A CA 1
ATOM 685 C C . ARG A 1 92 ? 0.878 14.320 16.348 1.00 76.12 92 ARG A C 1
ATOM 687 O O . ARG A 1 92 ? 0.809 13.160 16.739 1.00 76.12 92 ARG A O 1
ATOM 694 N N . LEU A 1 93 ? -0.083 14.917 15.648 1.00 78.38 93 LEU A N 1
ATOM 695 C CA . LEU A 1 93 ? -1.340 14.275 15.285 1.00 78.38 93 LEU A CA 1
ATOM 696 C C . LEU A 1 93 ? -1.078 13.018 14.448 1.00 78.38 93 LEU A C 1
ATOM 698 O O . LEU A 1 93 ? -1.604 11.954 14.750 1.00 78.38 93 LEU A O 1
ATOM 702 N N . THR A 1 94 ? -0.185 13.116 13.458 1.00 81.94 94 THR A N 1
ATOM 703 C CA . THR A 1 94 ? 0.224 11.974 12.626 1.00 81.94 94 THR A CA 1
ATOM 704 C C . THR A 1 94 ? 0.791 10.846 13.484 1.00 81.94 94 THR A C 1
ATOM 706 O O . THR A 1 94 ? 0.418 9.689 13.314 1.00 81.94 94 THR A O 1
ATOM 709 N N . GLN A 1 95 ? 1.661 11.170 14.441 1.00 78.94 95 GLN A N 1
ATOM 710 C CA . GLN A 1 95 ? 2.271 10.170 15.309 1.00 78.94 95 GLN A CA 1
ATOM 711 C C . GLN A 1 95 ? 1.245 9.491 16.223 1.00 78.94 95 GLN A C 1
ATOM 713 O O . GLN A 1 95 ? 1.257 8.264 16.311 1.00 78.94 95 GLN A O 1
ATOM 718 N N . VAL A 1 96 ? 0.337 10.261 16.833 1.00 78.38 96 VAL A N 1
ATOM 719 C CA . VAL A 1 96 ? -0.739 9.736 17.690 1.00 78.38 96 VAL A CA 1
ATOM 720 C C . VAL A 1 96 ? -1.675 8.822 16.899 1.00 78.38 96 VAL A C 1
ATOM 722 O O . VAL A 1 96 ? -1.963 7.709 17.345 1.00 78.38 96 VAL A O 1
ATOM 725 N N . LEU A 1 97 ? -2.085 9.235 15.699 1.00 79.44 97 LEU A N 1
ATOM 726 C CA . LEU A 1 97 ? -2.928 8.424 14.818 1.00 79.44 97 LEU A CA 1
ATOM 727 C C . LEU A 1 97 ? -2.226 7.120 14.422 1.00 79.44 97 LEU A C 1
ATOM 729 O O . LEU A 1 97 ? -2.802 6.039 14.534 1.00 79.44 97 LEU A O 1
ATOM 733 N N . CYS A 1 98 ? -0.948 7.187 14.040 1.00 80.06 98 CYS A N 1
ATOM 734 C CA . CYS A 1 98 ? -0.171 5.996 13.706 1.00 80.06 98 CYS A CA 1
ATOM 735 C C . CYS A 1 98 ? 0.008 5.043 14.896 1.00 80.06 98 CYS A C 1
ATOM 737 O O . CYS A 1 98 ? 0.048 3.831 14.692 1.00 80.06 98 CYS A O 1
ATOM 739 N N . THR A 1 99 ? 0.146 5.549 16.125 1.00 77.25 99 THR A N 1
ATOM 740 C CA . THR A 1 99 ? 0.220 4.694 17.319 1.00 77.25 99 THR A CA 1
ATOM 741 C C . THR A 1 99 ? -1.129 4.080 17.664 1.00 77.25 99 THR A C 1
ATOM 743 O O . THR A 1 99 ? -1.178 2.900 17.988 1.00 77.25 99 THR A O 1
ATOM 746 N N . ARG A 1 100 ? -2.228 4.828 17.518 1.00 71.44 100 ARG A N 1
ATOM 747 C CA . ARG A 1 100 ? -3.582 4.349 17.827 1.00 71.44 100 ARG A CA 1
ATOM 748 C C . ARG A 1 100 ? -4.038 3.231 16.904 1.00 71.44 100 ARG A C 1
ATOM 750 O O . ARG A 1 100 ? -4.534 2.226 17.401 1.00 71.44 100 ARG A O 1
ATOM 757 N N . LEU A 1 101 ? -3.760 3.342 15.606 1.00 70.00 101 LEU A N 1
ATOM 758 C CA . LEU A 1 101 ? -4.015 2.259 14.650 1.00 70.00 101 LEU A CA 1
ATOM 759 C C . LEU A 1 101 ? -3.242 0.979 15.021 1.00 70.00 101 LEU A C 1
ATOM 761 O O . LEU A 1 101 ? -3.798 -0.115 14.982 1.00 70.00 101 LEU A O 1
ATOM 765 N N . LYS A 1 102 ? -1.982 1.116 15.462 1.00 71.25 102 LYS A N 1
ATOM 766 C CA . LYS A 1 102 ? -1.157 -0.015 15.933 1.00 71.25 102 LYS A CA 1
ATOM 767 C C . LYS A 1 102 ? -1.626 -0.597 17.272 1.00 71.25 102 LYS A C 1
ATOM 769 O O . LYS A 1 102 ? -1.405 -1.769 17.556 1.00 71.25 102 LYS A O 1
ATOM 774 N N . GLU A 1 103 ? -2.224 0.216 18.136 1.00 64.88 103 GLU A N 1
ATOM 775 C CA . GLU A 1 103 ? -2.762 -0.238 19.421 1.00 64.88 103 GLU A CA 1
ATOM 776 C C . GLU A 1 103 ? -4.131 -0.901 19.273 1.00 64.88 103 GLU A C 1
ATOM 778 O O . GLU A 1 103 ? -4.379 -1.900 19.943 1.00 64.88 103 GLU A O 1
ATOM 783 N N . LYS A 1 104 ? -5.005 -0.407 18.386 1.00 57.88 104 LYS A N 1
ATOM 784 C CA . LYS A 1 104 ? -6.278 -1.064 18.053 1.00 57.88 104 LYS A CA 1
ATOM 785 C C . LYS A 1 104 ? -6.054 -2.406 17.365 1.00 57.88 104 LYS A C 1
ATOM 787 O O . LYS A 1 104 ? -6.652 -3.384 17.805 1.00 57.88 104 LYS A O 1
ATOM 792 N N . SER A 1 105 ? -5.092 -2.503 16.440 1.00 55.00 105 SER A N 1
ATOM 793 C CA . SER A 1 105 ? -4.668 -3.802 15.894 1.00 55.00 105 SER A CA 1
ATOM 794 C C . SER A 1 105 ? -4.155 -4.763 16.977 1.00 55.00 105 SER A C 1
ATOM 796 O O . SER A 1 105 ? -4.228 -5.978 16.821 1.00 55.00 105 SER A O 1
ATOM 798 N N . ASN A 1 106 ? -3.651 -4.241 18.102 1.00 50.81 106 ASN A N 1
ATOM 799 C CA . ASN A 1 106 ? -3.233 -5.048 19.250 1.00 50.81 106 ASN A CA 1
ATOM 800 C C . ASN A 1 106 ? -4.365 -5.335 20.256 1.00 50.81 106 ASN A C 1
ATOM 802 O O . ASN A 1 106 ? -4.294 -6.352 20.940 1.00 50.81 106 ASN A O 1
ATOM 806 N N . LYS A 1 107 ? -5.400 -4.491 20.370 1.00 46.16 107 LYS A N 1
ATOM 807 C CA . LYS A 1 107 ? -6.538 -4.681 21.295 1.00 46.16 107 LYS A CA 1
ATOM 808 C C . LYS A 1 107 ? -7.641 -5.580 20.739 1.00 46.16 107 LYS A C 1
ATOM 810 O O . LYS A 1 107 ? -8.278 -6.271 21.526 1.00 46.16 107 LYS A O 1
ATOM 815 N N . GLU A 1 108 ? -7.801 -5.675 19.422 1.00 48.09 108 GLU A N 1
ATOM 816 C CA . GLU A 1 108 ? -8.620 -6.732 18.799 1.00 48.09 108 GLU A CA 1
ATOM 817 C C . GLU A 1 108 ? -8.047 -8.147 19.036 1.00 48.09 108 GLU A C 1
ATOM 819 O O . GLU A 1 108 ? -8.737 -9.144 18.846 1.00 48.09 108 GLU A O 1
ATOM 824 N N . ASN A 1 109 ? -6.808 -8.249 19.538 1.00 42.81 109 ASN A N 1
ATOM 825 C CA . ASN A 1 109 ? -6.186 -9.504 19.969 1.00 42.81 109 ASN A CA 1
ATOM 826 C C . ASN A 1 109 ? -6.439 -9.860 21.453 1.00 42.81 109 ASN A C 1
ATOM 828 O O . ASN A 1 109 ? -5.824 -10.805 21.947 1.00 42.81 109 ASN A O 1
ATOM 832 N N . ALA A 1 110 ? -7.291 -9.128 22.185 1.00 41.34 110 ALA A N 1
ATOM 833 C CA . ALA A 1 110 ? -7.487 -9.337 23.627 1.00 41.34 110 ALA A CA 1
ATOM 834 C C . ALA A 1 110 ? -8.640 -10.287 24.015 1.00 41.34 110 ALA A C 1
ATOM 836 O O . ALA A 1 110 ? -8.707 -10.661 25.181 1.00 41.34 110 ALA A O 1
ATOM 837 N N . ASP A 1 111 ? -9.481 -10.732 23.072 1.00 42.34 111 ASP A N 1
ATOM 838 C CA . ASP A 1 111 ? -10.559 -11.713 23.334 1.00 42.34 111 ASP A CA 1
ATOM 839 C C . ASP A 1 111 ? -10.429 -13.014 22.514 1.00 42.34 111 ASP A C 1
ATOM 841 O O . ASP A 1 111 ? -11.356 -13.817 22.408 1.00 42.34 111 ASP A O 1
ATOM 845 N N . ILE A 1 112 ? -9.242 -13.273 21.957 1.00 49.84 112 ILE A N 1
ATOM 846 C CA . ILE A 1 112 ? -8.901 -14.548 21.315 1.00 49.84 112 ILE A CA 1
ATOM 847 C C . ILE A 1 112 ? -7.662 -15.111 22.022 1.00 49.84 112 ILE A C 1
ATOM 849 O O . ILE A 1 112 ? -6.680 -14.379 22.175 1.00 49.84 112 ILE A O 1
ATOM 853 N N . PRO A 1 113 ? -7.653 -16.386 22.464 1.00 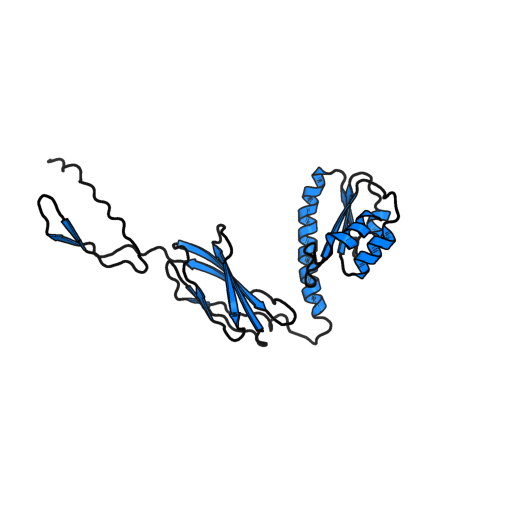43.03 113 PRO A N 1
ATOM 854 C CA . PRO A 1 113 ? -6.504 -16.934 23.163 1.00 43.03 113 PRO A CA 1
ATOM 855 C C . PRO A 1 113 ? -5.275 -16.899 22.251 1.00 43.03 113 PRO A C 1
ATOM 857 O O . PRO A 1 113 ? -5.217 -17.604 21.250 1.00 43.03 113 PRO A O 1
ATOM 860 N N . GLY A 1 114 ? -4.315 -16.057 22.637 1.00 44.31 114 GLY A N 1
ATOM 861 C CA . GLY A 1 114 ? -2.876 -16.195 22.441 1.00 44.31 114 GLY A CA 1
ATOM 862 C C . GLY A 1 114 ? -2.387 -16.642 21.061 1.00 44.31 114 GLY A C 1
ATOM 863 O O . GLY A 1 114 ? -2.395 -17.828 20.750 1.00 44.31 114 GLY A O 1
ATOM 864 N N . ASN A 1 115 ? -1.752 -15.698 20.355 1.00 45.78 115 ASN A N 1
ATOM 865 C CA . ASN A 1 115 ? -0.783 -15.909 19.267 1.00 45.78 115 ASN A CA 1
ATOM 866 C C . ASN A 1 115 ? -1.339 -15.979 17.828 1.00 45.78 115 ASN A C 1
ATOM 868 O O . ASN A 1 115 ? -1.234 -17.011 17.166 1.00 45.78 115 ASN A O 1
ATOM 872 N N . MET A 1 116 ? -1.831 -14.854 17.285 1.00 49.25 116 MET A N 1
ATOM 873 C CA . MET A 1 116 ? -2.151 -14.766 15.847 1.00 49.25 116 MET A CA 1
ATOM 874 C C . MET A 1 116 ? -1.570 -13.565 15.079 1.00 49.25 116 MET A C 1
ATOM 876 O O . MET A 1 116 ? -1.854 -13.405 13.900 1.00 49.25 116 MET A O 1
ATOM 880 N N . GLY A 1 117 ? -0.665 -12.778 15.666 1.00 52.47 117 GLY A N 1
ATOM 881 C CA . GLY A 1 117 ? 0.106 -11.770 14.913 1.00 52.47 117 GLY A CA 1
ATOM 882 C C . GLY A 1 117 ? 1.022 -12.354 13.812 1.00 52.47 117 GLY A C 1
ATOM 883 O O . GLY A 1 117 ? 1.115 -11.780 12.731 1.00 52.47 117 GLY A O 1
ATOM 884 N N . PRO A 1 118 ? 1.677 -13.522 14.006 1.00 53.19 118 PRO A N 1
ATOM 885 C CA . PRO A 1 118 ? 2.512 -14.130 12.962 1.00 53.19 118 PRO A CA 1
ATOM 886 C C . PRO A 1 118 ? 1.752 -15.029 11.976 1.00 53.19 118 PRO A C 1
ATOM 888 O O . PRO A 1 118 ? 2.299 -15.362 10.931 1.00 53.19 118 PRO A O 1
ATOM 891 N N . GLN A 1 119 ? 0.530 -15.471 12.296 1.00 59.34 119 GLN A N 1
ATOM 892 C CA . GLN A 1 119 ? -0.112 -16.570 11.557 1.00 59.34 119 GLN A CA 1
ATOM 893 C C . GLN A 1 119 ? -0.932 -16.141 10.338 1.00 59.34 119 GLN A C 1
ATOM 895 O O . GLN A 1 119 ? -1.281 -17.005 9.538 1.00 59.34 119 GLN A O 1
ATOM 900 N N . LEU A 1 120 ? -1.260 -14.852 10.208 1.00 72.50 120 LEU A N 1
ATOM 901 C CA . LEU A 1 120 ? -2.092 -14.311 9.122 1.00 72.50 120 LEU A CA 1
ATOM 902 C C . LEU A 1 120 ? -1.294 -13.525 8.077 1.00 72.50 120 LEU A C 1
ATOM 904 O O . LEU A 1 120 ? -1.843 -13.127 7.050 1.00 72.50 120 LEU A O 1
ATOM 908 N N . ARG A 1 121 ? 0.002 -13.325 8.311 1.00 81.94 121 ARG A N 1
ATOM 909 C CA . ARG A 1 121 ? 0.898 -12.639 7.382 1.00 81.94 121 ARG A CA 1
ATOM 910 C C . ARG A 1 121 ? 1.647 -13.644 6.507 1.00 81.94 121 ARG A C 1
ATOM 912 O O . ARG A 1 121 ? 2.171 -14.624 7.037 1.00 81.94 121 ARG A O 1
ATOM 919 N N . PRO A 1 122 ? 1.748 -13.418 5.189 1.00 87.75 122 PRO A N 1
ATOM 920 C CA . PRO A 1 122 ? 2.701 -14.155 4.376 1.00 87.75 122 PRO A CA 1
ATOM 921 C C . PRO A 1 122 ? 4.137 -13.849 4.837 1.00 87.75 122 PRO A C 1
ATOM 923 O O . PRO A 1 122 ? 4.435 -12.765 5.354 1.00 87.75 122 PRO A O 1
ATOM 926 N N . THR A 1 123 ? 5.042 -14.805 4.650 1.00 88.69 123 THR A N 1
ATOM 927 C CA . THR A 1 123 ? 6.460 -14.690 5.033 1.00 88.69 123 THR A CA 1
ATOM 928 C C . THR A 1 123 ? 7.389 -15.055 3.874 1.00 88.69 123 THR A C 1
ATOM 930 O O . THR A 1 123 ? 6.938 -15.468 2.810 1.00 88.69 123 THR A O 1
ATOM 933 N N . ASP A 1 124 ? 8.697 -14.849 4.055 1.00 88.38 124 ASP A N 1
ATOM 934 C CA . ASP A 1 124 ? 9.754 -15.264 3.120 1.00 88.38 124 ASP A CA 1
ATOM 935 C C . ASP A 1 124 ? 9.538 -14.845 1.658 1.00 88.38 124 ASP A C 1
ATOM 937 O O . ASP A 1 124 ? 9.538 -15.680 0.750 1.00 88.38 124 ASP A O 1
ATOM 941 N N . LEU A 1 125 ? 9.378 -13.541 1.408 1.00 91.81 125 LEU A N 1
ATOM 942 C CA . LEU A 1 125 ? 9.303 -13.037 0.038 1.0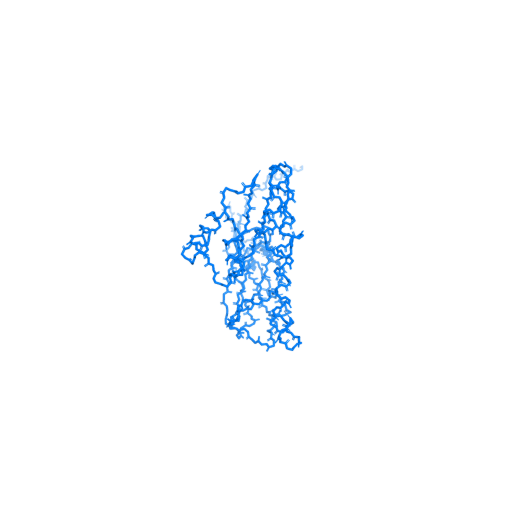0 91.81 125 LEU A CA 1
ATOM 943 C C . LEU A 1 125 ? 10.630 -13.297 -0.680 1.00 91.81 125 LEU A C 1
ATOM 945 O O . LEU A 1 125 ? 11.661 -12.700 -0.369 1.00 91.81 125 LEU A O 1
ATOM 949 N N . LYS A 1 126 ? 10.586 -14.173 -1.677 1.00 92.88 126 LYS A N 1
ATOM 950 C CA . LYS A 1 126 ? 11.692 -14.519 -2.559 1.00 92.88 126 LYS A CA 1
ATOM 951 C C . LYS A 1 126 ? 11.433 -13.937 -3.935 1.00 92.88 126 LYS A C 1
ATOM 953 O O . LYS A 1 126 ? 10.429 -14.232 -4.584 1.00 92.88 126 LYS A O 1
ATOM 958 N N . ILE A 1 127 ? 12.384 -13.130 -4.380 1.00 92.81 127 ILE A N 1
ATOM 959 C CA . ILE A 1 127 ? 12.374 -12.503 -5.696 1.00 92.81 127 ILE A CA 1
ATOM 960 C C . ILE A 1 127 ? 13.456 -13.186 -6.526 1.00 92.81 127 ILE A C 1
ATOM 962 O O . ILE A 1 127 ? 14.626 -13.195 -6.148 1.00 92.81 127 ILE A O 1
ATOM 966 N N . SER A 1 128 ? 13.061 -13.793 -7.638 1.00 91.56 128 SER A N 1
ATOM 967 C CA . SER A 1 128 ? 13.930 -14.586 -8.506 1.00 91.56 128 SER A CA 1
ATOM 968 C C . SER A 1 128 ? 13.673 -14.274 -9.982 1.00 91.56 128 SER A C 1
ATOM 970 O O . SER A 1 128 ? 12.822 -13.446 -10.308 1.00 91.56 128 SER A O 1
ATOM 972 N N . ALA A 1 129 ? 14.456 -14.884 -10.881 1.00 89.00 129 ALA A N 1
ATOM 973 C CA . ALA A 1 129 ? 14.335 -14.710 -12.334 1.00 89.00 129 ALA A CA 1
ATOM 974 C C . ALA A 1 129 ? 14.208 -13.232 -12.772 1.00 89.00 129 ALA A C 1
ATOM 976 O O . ALA A 1 129 ? 13.408 -12.884 -13.645 1.00 89.00 129 ALA A O 1
ATOM 977 N N . VAL A 1 130 ? 14.978 -12.351 -12.125 1.00 89.62 130 VAL A N 1
ATOM 978 C CA . VAL A 1 130 ? 14.946 -10.911 -12.389 1.00 89.62 130 VAL A CA 1
ATOM 979 C C . VAL A 1 130 ? 15.598 -10.637 -13.739 1.00 89.62 130 VAL A C 1
ATOM 981 O O . VAL A 1 130 ? 16.751 -10.990 -13.977 1.00 89.62 130 VAL A O 1
ATOM 984 N N . THR A 1 131 ? 14.850 -9.997 -14.630 1.00 88.81 131 THR A N 1
ATOM 985 C CA . THR A 1 131 ? 15.310 -9.550 -15.944 1.00 88.81 131 THR A CA 1
ATOM 986 C C . THR A 1 131 ? 15.251 -8.025 -16.026 1.00 88.81 131 THR A C 1
ATOM 988 O O . THR A 1 131 ? 14.989 -7.330 -15.043 1.00 88.81 131 THR A O 1
ATOM 991 N N . SER A 1 132 ? 15.491 -7.475 -17.213 1.00 88.25 132 SER A N 1
ATOM 992 C CA . SER A 1 132 ? 15.306 -6.049 -17.470 1.00 88.25 132 SER A CA 1
ATOM 993 C C . SER A 1 132 ? 13.839 -5.608 -17.488 1.00 88.25 132 SER A C 1
ATOM 995 O O . SER A 1 132 ? 13.579 -4.416 -17.387 1.00 88.25 132 SER A O 1
ATOM 997 N N . LYS A 1 133 ? 12.871 -6.528 -17.623 1.00 88.88 133 LYS A N 1
ATOM 998 C CA . LYS A 1 133 ? 11.437 -6.188 -17.751 1.00 88.88 133 LYS A CA 1
ATOM 999 C C . LYS A 1 133 ? 10.493 -7.089 -16.954 1.00 88.88 133 LYS A C 1
ATOM 1001 O O . LYS A 1 133 ? 9.277 -6.914 -17.029 1.00 88.88 133 LYS A O 1
ATOM 1006 N N . SER A 1 134 ? 11.017 -8.064 -16.221 1.00 91.38 134 SER A N 1
ATOM 1007 C CA . SER A 1 134 ? 10.220 -9.039 -15.478 1.00 91.38 134 SER A CA 1
ATOM 1008 C C . SER A 1 134 ? 10.936 -9.504 -14.220 1.00 91.38 134 SER A C 1
ATOM 1010 O O . SER A 1 134 ? 12.158 -9.4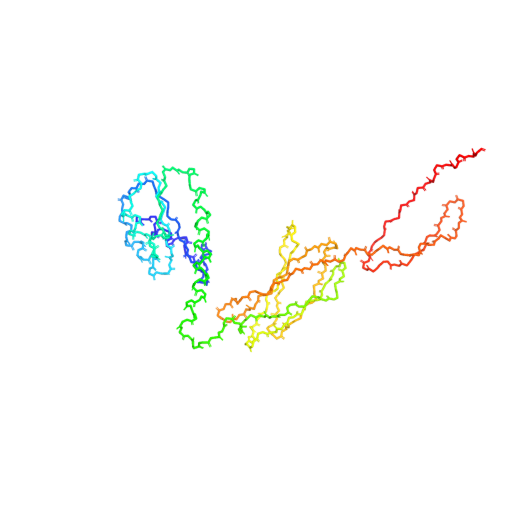23 -14.126 1.00 91.38 134 SER A O 1
ATOM 1012 N N . MET A 1 135 ? 10.180 -10.043 -13.277 1.00 94.12 135 MET A N 1
ATOM 1013 C CA . MET A 1 135 ? 10.702 -10.721 -12.092 1.00 94.12 135 MET A CA 1
ATOM 1014 C C . MET A 1 135 ? 9.667 -11.725 -11.602 1.00 94.12 135 MET A C 1
ATOM 1016 O O . MET A 1 135 ? 8.466 -11.535 -11.809 1.00 94.12 135 MET A O 1
ATOM 1020 N N . HIS A 1 136 ? 10.140 -12.772 -10.941 1.00 95.44 136 HIS A N 1
ATOM 1021 C CA . HIS A 1 136 ? 9.296 -13.796 -10.353 1.00 95.44 136 HIS A CA 1
ATOM 1022 C C . HIS A 1 136 ? 9.256 -13.621 -8.837 1.00 95.44 136 HIS A C 1
ATOM 1024 O O . HIS A 1 136 ? 10.290 -13.658 -8.171 1.00 95.44 136 HIS A O 1
ATOM 1030 N N . LEU A 1 137 ? 8.060 -13.412 -8.297 1.00 96.25 137 LEU A N 1
ATOM 1031 C CA . LEU A 1 137 ? 7.796 -13.309 -6.870 1.00 96.25 137 LEU A CA 1
ATOM 1032 C C . LEU A 1 137 ? 7.265 -14.641 -6.347 1.00 96.25 137 LEU A C 1
ATOM 1034 O O . LEU A 1 137 ? 6.374 -15.235 -6.949 1.00 96.25 137 LEU A O 1
ATOM 1038 N N . THR A 1 138 ? 7.772 -15.071 -5.200 1.00 96.12 138 THR A N 1
ATOM 1039 C CA . THR A 1 138 ? 7.290 -16.241 -4.456 1.00 96.12 138 THR A CA 1
ATOM 1040 C C . THR A 1 138 ? 7.298 -15.922 -2.970 1.00 96.12 138 THR A C 1
ATOM 1042 O O . THR A 1 138 ? 8.188 -15.215 -2.507 1.00 96.12 138 THR A O 1
ATOM 1045 N N . TRP A 1 139 ? 6.319 -16.406 -2.218 1.00 94.81 139 TRP A N 1
ATOM 1046 C CA . TRP A 1 139 ? 6.248 -16.208 -0.768 1.00 94.81 139 TRP A CA 1
ATOM 1047 C C . TRP A 1 139 ? 5.721 -17.462 -0.071 1.00 94.81 139 TRP A C 1
ATOM 1049 O O . TRP A 1 139 ? 5.087 -18.320 -0.687 1.00 94.81 139 TRP A O 1
ATOM 1059 N N . SER A 1 140 ? 5.987 -17.567 1.226 1.00 92.00 140 SER A N 1
ATOM 1060 C CA . SER A 1 140 ? 5.421 -18.598 2.090 1.00 92.00 140 SER A CA 1
ATOM 1061 C C . SER A 1 140 ? 4.011 -18.170 2.527 1.00 92.00 140 SER A C 1
ATOM 1063 O O . SER A 1 140 ? 3.855 -17.081 3.095 1.00 92.00 140 SER A O 1
ATOM 1065 N N . PRO A 1 141 ? 2.962 -18.966 2.242 1.00 88.88 141 PRO A N 1
ATOM 1066 C CA . PRO A 1 141 ? 1.606 -18.644 2.666 1.00 88.88 141 PRO A CA 1
ATOM 1067 C C . PRO A 1 141 ? 1.461 -18.733 4.201 1.00 88.88 141 PRO A C 1
ATOM 1069 O O . PRO A 1 141 ? 2.163 -19.520 4.840 1.00 88.88 141 PRO A O 1
ATOM 1072 N N . PRO A 1 142 ? 0.555 -17.938 4.800 1.00 86.19 142 PRO A N 1
ATOM 1073 C CA . PRO A 1 142 ? 0.234 -17.998 6.221 1.00 86.19 142 PRO A CA 1
ATOM 1074 C C . PRO A 1 142 ? -0.443 -19.322 6.597 1.00 86.19 142 PRO A C 1
ATOM 1076 O O . PRO A 1 142 ? -0.981 -20.027 5.742 1.00 86.19 142 PRO A O 1
ATOM 1079 N N . LEU A 1 143 ? -0.458 -19.640 7.897 1.00 81.19 143 LEU A N 1
ATOM 1080 C CA . LEU A 1 143 ? -1.043 -20.888 8.406 1.00 81.19 143 LEU A CA 1
ATOM 1081 C C . LEU A 1 143 ? -2.542 -20.989 8.093 1.00 81.19 143 LEU A C 1
ATOM 1083 O O . LEU A 1 143 ? -3.037 -22.066 7.766 1.00 81.19 143 LEU A O 1
ATOM 1087 N N . ARG A 1 144 ? -3.257 -19.860 8.175 1.00 81.06 144 ARG A N 1
ATOM 1088 C CA . ARG A 1 144 ? -4.618 -19.742 7.646 1.00 81.06 144 ARG A CA 1
ATOM 1089 C C . ARG A 1 144 ? -4.540 -19.085 6.267 1.00 81.06 144 ARG A C 1
ATOM 1091 O O . ARG A 1 144 ? -4.165 -17.916 6.209 1.00 81.06 144 ARG A O 1
ATOM 1098 N N . PRO A 1 145 ? -4.873 -19.788 5.171 1.00 82.62 145 PRO A N 1
ATOM 1099 C CA . PRO A 1 145 ? -4.814 -19.201 3.840 1.00 82.62 145 PRO A CA 1
ATOM 1100 C C . PRO A 1 145 ? -5.854 -18.076 3.704 1.00 82.62 145 PRO A C 1
ATOM 1102 O O . PRO A 1 145 ? -6.981 -18.221 4.190 1.00 82.62 145 PRO A O 1
ATOM 1105 N N . PRO A 1 146 ? -5.502 -16.949 3.064 1.00 89.75 146 PRO A N 1
ATOM 1106 C CA . PRO A 1 146 ? -6.455 -15.882 2.796 1.00 89.75 146 PRO A CA 1
ATOM 1107 C C . PRO A 1 146 ? -7.437 -16.292 1.697 1.00 89.75 146 PRO A C 1
ATOM 1109 O O . PRO A 1 146 ? -7.257 -17.308 1.032 1.00 89.75 146 PRO A O 1
ATOM 1112 N N . LYS A 1 147 ? -8.469 -15.477 1.456 1.00 89.75 147 LYS A N 1
ATOM 1113 C CA . LYS A 1 147 ? -9.313 -15.635 0.262 1.00 89.75 147 LYS A CA 1
ATOM 1114 C C . LYS A 1 147 ? -8.603 -15.148 -0.989 1.00 89.75 147 LYS A C 1
ATOM 1116 O O . LYS A 1 147 ? -8.772 -15.726 -2.059 1.00 89.75 147 LYS A O 1
ATOM 1121 N N . LYS A 1 148 ? -7.848 -14.056 -0.866 1.00 92.94 148 LYS A N 1
ATOM 1122 C CA . LYS A 1 148 ? -7.122 -13.435 -1.974 1.00 92.94 148 LYS A CA 1
ATOM 1123 C C . LYS A 1 148 ? -5.796 -12.866 -1.501 1.00 92.94 148 LYS A C 1
ATOM 1125 O O . LYS A 1 148 ? -5.642 -12.525 -0.331 1.00 92.94 148 LYS A O 1
ATOM 1130 N N . TYR A 1 149 ? -4.874 -12.687 -2.433 1.00 93.12 149 TYR A N 1
ATOM 1131 C CA . TYR A 1 149 ? -3.731 -11.803 -2.252 1.00 93.12 149 TYR A CA 1
ATOM 1132 C C . TYR A 1 149 ? -3.892 -10.570 -3.124 1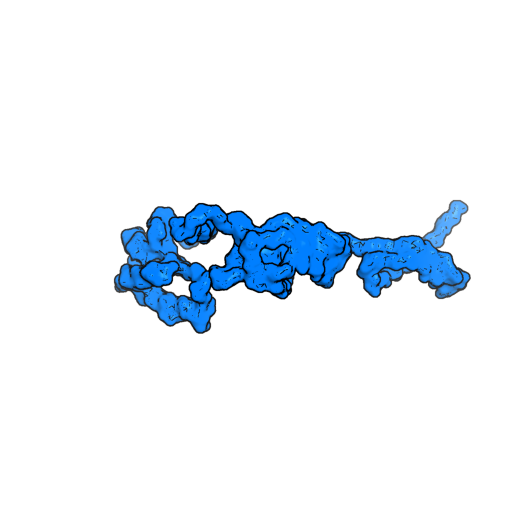.00 93.12 149 TYR A C 1
ATOM 1134 O O . TYR A 1 149 ? -4.350 -10.659 -4.260 1.00 93.12 149 TYR A O 1
ATOM 1142 N N . ARG A 1 150 ? -3.462 -9.423 -2.612 1.00 94.56 150 ARG A N 1
ATOM 1143 C CA . ARG A 1 150 ? -3.284 -8.199 -3.387 1.00 94.56 150 ARG A CA 1
ATOM 1144 C C . ARG A 1 150 ? -1.808 -7.844 -3.395 1.00 94.56 150 ARG A C 1
ATOM 1146 O O . ARG A 1 150 ? -1.239 -7.543 -2.353 1.00 94.56 150 ARG A O 1
ATOM 1153 N N . VAL A 1 151 ? -1.193 -7.874 -4.567 1.00 95.06 151 VAL A N 1
ATOM 1154 C CA . VAL A 1 151 ? 0.204 -7.492 -4.772 1.00 95.06 151 VAL A CA 1
ATOM 1155 C C . VAL A 1 151 ? 0.237 -6.087 -5.354 1.00 95.06 151 VAL A C 1
ATOM 1157 O O . VAL A 1 151 ? -0.346 -5.847 -6.407 1.00 95.06 151 VAL A O 1
ATOM 1160 N N . VAL A 1 152 ? 0.938 -5.170 -4.695 1.00 93.88 152 VAL A N 1
ATOM 1161 C CA . VAL A 1 152 ? 1.144 -3.791 -5.149 1.00 93.88 152 VAL A CA 1
ATOM 1162 C C . VAL A 1 152 ? 2.627 -3.580 -5.426 1.00 93.88 152 VAL A C 1
ATOM 1164 O O . VAL A 1 152 ? 3.465 -3.954 -4.609 1.00 93.88 152 VAL A O 1
ATOM 1167 N N . TYR A 1 153 ? 2.970 -2.988 -6.570 1.00 93.19 153 TYR A N 1
ATOM 1168 C CA . TYR A 1 153 ? 4.361 -2.700 -6.925 1.00 93.19 153 TYR A CA 1
ATOM 1169 C C . TYR A 1 153 ? 4.520 -1.373 -7.671 1.00 93.19 153 TYR A C 1
ATOM 1171 O O . TYR A 1 153 ? 3.681 -0.997 -8.494 1.00 93.19 153 TYR A O 1
ATOM 1179 N N . TYR A 1 154 ? 5.613 -0.658 -7.393 1.00 92.12 154 TYR A N 1
ATOM 1180 C CA . TYR A 1 154 ? 5.916 0.634 -8.016 1.00 92.12 154 TYR A CA 1
ATOM 1181 C C . TYR A 1 154 ? 7.410 0.989 -7.975 1.00 92.12 154 TYR A C 1
ATOM 1183 O O . TYR A 1 154 ? 8.126 0.489 -7.104 1.00 92.12 154 TYR A O 1
ATOM 1191 N N . PRO A 1 155 ? 7.897 1.851 -8.893 1.00 90.38 155 PRO A N 1
ATOM 1192 C CA . PRO A 1 155 ? 9.264 2.363 -8.846 1.00 90.38 155 PRO A CA 1
ATOM 1193 C C . PRO A 1 155 ? 9.530 3.153 -7.558 1.00 90.38 155 PRO A C 1
ATOM 1195 O O . PRO A 1 155 ? 8.769 4.064 -7.228 1.00 90.38 155 PRO A O 1
ATOM 1198 N N . SER A 1 156 ? 10.629 2.867 -6.857 1.00 87.06 156 SER A N 1
ATOM 1199 C CA . SER A 1 156 ? 10.944 3.513 -5.571 1.00 87.06 156 SER A CA 1
ATOM 1200 C C . SER A 1 156 ? 11.167 5.025 -5.686 1.00 87.06 156 SER A C 1
ATOM 1202 O O . SER A 1 156 ? 10.867 5.770 -4.757 1.00 87.06 156 SER A O 1
ATOM 1204 N N . LYS A 1 157 ? 11.610 5.499 -6.858 1.00 82.50 157 LYS A N 1
ATOM 1205 C CA . LYS A 1 157 ? 11.821 6.926 -7.172 1.00 82.50 157 LYS A CA 1
ATOM 1206 C C . LYS A 1 157 ? 10.539 7.697 -7.526 1.00 82.50 157 LYS A C 1
ATOM 1208 O O . LYS A 1 157 ? 10.625 8.833 -7.984 1.00 82.50 157 LYS A O 1
ATOM 1213 N N . GLY A 1 158 ? 9.369 7.097 -7.317 1.00 75.25 158 GLY A N 1
ATOM 1214 C CA . GLY A 1 158 ? 8.076 7.677 -7.661 1.00 75.25 158 GLY A CA 1
ATOM 1215 C C . GLY A 1 158 ? 7.539 7.144 -8.989 1.00 75.25 158 GLY A C 1
ATOM 1216 O O . GLY A 1 158 ? 8.261 6.981 -9.971 1.00 75.25 158 GLY A O 1
ATOM 1217 N N . GLY A 1 159 ? 6.246 6.835 -9.000 1.00 78.56 159 GLY A N 1
ATOM 1218 C CA . GLY A 1 159 ? 5.527 6.260 -10.131 1.00 78.56 159 GLY A CA 1
ATOM 1219 C C . GLY A 1 159 ? 4.133 5.811 -9.705 1.00 78.56 159 GLY A C 1
ATOM 1220 O O . GLY A 1 159 ? 3.825 5.781 -8.516 1.00 78.56 159 GLY A O 1
ATOM 1221 N N . ILE A 1 160 ? 3.284 5.469 -10.675 1.00 82.69 160 ILE A N 1
ATOM 1222 C CA . ILE A 1 160 ? 1.921 5.002 -10.396 1.00 82.69 160 ILE A CA 1
ATOM 1223 C C . ILE A 1 160 ? 1.986 3.562 -9.861 1.00 82.69 160 ILE A C 1
ATOM 1225 O O . ILE A 1 160 ? 2.544 2.700 -10.553 1.00 82.69 160 ILE A O 1
ATOM 1229 N N . PRO A 1 161 ? 1.416 3.277 -8.674 1.00 88.50 161 PRO A N 1
ATOM 1230 C CA . PRO A 1 161 ? 1.291 1.917 -8.175 1.00 88.50 161 PRO A CA 1
ATOM 1231 C C . PRO A 1 161 ? 0.460 1.040 -9.095 1.00 88.50 161 PRO A C 1
ATOM 1233 O O . PRO A 1 161 ? -0.633 1.409 -9.517 1.00 88.50 161 PRO A O 1
ATOM 1236 N N . LYS A 1 162 ? 1.000 -0.138 -9.403 1.00 87.75 162 LYS A N 1
ATOM 1237 C CA . LYS A 1 162 ? 0.289 -1.193 -10.119 1.00 87.75 162 LYS A CA 1
ATOM 1238 C C . LYS A 1 162 ? -0.138 -2.264 -9.129 1.00 87.75 162 LYS A C 1
ATOM 1240 O O . LYS A 1 162 ? 0.602 -2.578 -8.199 1.00 87.75 162 LYS A O 1
ATOM 1245 N N . GLU A 1 163 ? -1.310 -2.836 -9.364 1.00 93.38 163 GLU A N 1
ATOM 1246 C CA . GLU A 1 163 ? -1.923 -3.842 -8.501 1.00 93.38 163 GLU A CA 1
ATOM 1247 C C . GLU A 1 163 ? -2.231 -5.120 -9.288 1.00 93.38 163 GLU A C 1
ATOM 1249 O O . GLU A 1 163 ? -2.628 -5.066 -10.453 1.00 93.38 163 GLU A O 1
ATOM 1254 N N . VAL A 1 164 ? -2.058 -6.271 -8.640 1.00 93.44 164 VAL A N 1
ATOM 1255 C CA . VAL A 1 164 ? -2.513 -7.579 -9.116 1.00 93.44 164 VAL A CA 1
ATOM 1256 C C . VAL A 1 164 ? -3.231 -8.289 -7.976 1.00 93.44 164 VAL A C 1
ATOM 1258 O O . VAL A 1 164 ? -2.686 -8.415 -6.881 1.00 93.44 164 VAL A O 1
ATOM 1261 N N . VAL A 1 165 ? -4.435 -8.789 -8.244 1.00 94.19 165 VAL A N 1
ATOM 1262 C CA . VAL A 1 165 ? -5.205 -9.596 -7.292 1.00 94.19 165 VAL A CA 1
ATOM 1263 C C . VAL A 1 165 ? -5.120 -11.063 -7.693 1.00 94.19 165 VAL A C 1
ATOM 1265 O O . VAL A 1 165 ? -5.322 -11.407 -8.857 1.00 94.19 165 VAL A O 1
ATOM 1268 N N . LEU A 1 166 ? -4.821 -11.921 -6.725 1.00 94.12 166 LEU A N 1
ATOM 1269 C CA . LEU A 1 166 ? -4.658 -13.362 -6.887 1.00 94.12 166 LEU A CA 1
ATOM 1270 C C . LEU A 1 166 ? -5.596 -14.110 -5.949 1.00 94.12 166 LEU A C 1
ATOM 1272 O O . LEU A 1 166 ? -6.030 -13.575 -4.928 1.00 94.12 166 LEU A O 1
ATOM 1276 N N . ASP A 1 167 ? -5.873 -15.362 -6.288 1.00 93.75 167 ASP A N 1
ATOM 1277 C CA . ASP A 1 167 ? -6.546 -16.285 -5.383 1.00 93.75 167 ASP A CA 1
ATOM 1278 C C . ASP A 1 167 ? -5.646 -16.624 -4.182 1.00 93.75 167 ASP A C 1
ATOM 1280 O O . ASP A 1 167 ? -4.419 -16.656 -4.300 1.00 93.75 167 ASP A O 1
ATOM 1284 N N . GLY A 1 168 ? -6.247 -16.862 -3.019 1.00 89.06 168 GLY A N 1
ATOM 1285 C CA . GLY A 1 168 ? -5.525 -17.165 -1.787 1.00 89.06 168 GLY A CA 1
ATOM 1286 C C . GLY A 1 168 ? -4.756 -18.488 -1.795 1.00 89.06 168 GLY A C 1
ATOM 1287 O O . GLY A 1 168 ? -3.848 -18.661 -0.984 1.00 89.06 168 GLY A O 1
ATOM 1288 N N . ALA A 1 169 ? -5.052 -19.397 -2.729 1.00 89.12 169 ALA A N 1
ATOM 1289 C CA . ALA A 1 169 ? -4.262 -20.607 -2.949 1.00 89.12 169 ALA A CA 1
ATOM 1290 C C . ALA A 1 169 ? -2.942 -20.343 -3.701 1.00 89.12 169 ALA A C 1
ATOM 1292 O O . ALA A 1 169 ? -2.068 -21.211 -3.743 1.00 89.12 169 ALA A O 1
ATOM 1293 N N . VAL A 1 170 ? -2.779 -19.165 -4.313 1.00 92.44 170 VAL A N 1
ATOM 1294 C CA . VAL A 1 170 ? -1.620 -18.831 -5.148 1.00 92.44 170 VAL A CA 1
ATOM 1295 C C . VAL A 1 170 ? -0.584 -18.054 -4.339 1.00 92.44 170 VAL A C 1
ATOM 1297 O O . VAL A 1 170 ? -0.848 -16.955 -3.861 1.00 92.44 170 VAL A O 1
ATOM 1300 N N . SER A 1 171 ? 0.635 -18.590 -4.249 1.00 91.69 171 SER A N 1
ATOM 1301 C CA . SER A 1 171 ? 1.762 -17.974 -3.528 1.00 91.69 171 SER A CA 1
ATOM 1302 C C . SER A 1 171 ? 2.932 -17.544 -4.432 1.00 91.69 171 SER A C 1
ATOM 1304 O O . SER A 1 171 ? 4.084 -17.445 -4.004 1.00 91.69 171 SER A O 1
ATOM 1306 N N . SER A 1 172 ? 2.647 -17.338 -5.720 1.00 93.56 172 SER A N 1
ATOM 1307 C CA . SER A 1 172 ? 3.637 -17.109 -6.774 1.00 93.56 172 SER A CA 1
ATOM 1308 C C . SER A 1 172 ? 3.074 -16.186 -7.856 1.00 93.56 172 SER A C 1
ATOM 1310 O O . SER A 1 172 ? 1.927 -16.348 -8.271 1.00 93.56 172 SER A O 1
ATOM 1312 N N . LEU A 1 173 ? 3.870 -15.224 -8.334 1.00 95.19 173 LEU A N 1
ATOM 1313 C CA . LEU A 1 173 ? 3.457 -14.253 -9.350 1.00 95.19 173 LEU A CA 1
ATOM 1314 C C . LEU A 1 173 ? 4.614 -13.834 -10.261 1.00 95.19 173 LEU A C 1
ATOM 1316 O O . LEU A 1 173 ? 5.648 -13.364 -9.789 1.00 95.19 173 LEU A O 1
ATOM 1320 N N . GLN A 1 174 ? 4.401 -13.901 -11.576 1.00 95.44 174 GLN A N 1
ATOM 1321 C CA . GLN A 1 174 ? 5.307 -13.309 -12.558 1.00 95.44 174 GLN A CA 1
ATOM 1322 C C . GLN A 1 174 ? 4.903 -11.861 -12.857 1.00 95.44 174 GLN A C 1
ATOM 1324 O O . GLN A 1 174 ? 3.869 -11.609 -13.476 1.00 95.44 174 GLN A O 1
ATOM 1329 N N . LEU A 1 175 ? 5.750 -10.904 -12.480 1.00 94.12 175 LEU A N 1
ATOM 1330 C CA . LEU A 1 175 ? 5.613 -9.518 -12.918 1.00 94.12 175 LEU A CA 1
ATOM 1331 C C . LEU A 1 175 ? 6.253 -9.339 -14.297 1.00 94.12 175 LEU A C 1
ATOM 1333 O O . LEU A 1 175 ? 7.329 -9.870 -14.573 1.00 94.12 175 LEU A O 1
ATOM 1337 N N . SER A 1 176 ? 5.605 -8.563 -15.161 1.00 92.56 176 SER A N 1
ATOM 1338 C CA . SER A 1 176 ? 6.059 -8.258 -16.521 1.00 92.56 176 SER A CA 1
ATOM 1339 C C . SER A 1 176 ? 5.850 -6.777 -16.847 1.00 92.56 176 SER A C 1
ATOM 1341 O O . SER A 1 176 ? 5.218 -6.049 -16.081 1.00 92.56 176 SER A O 1
ATOM 1343 N N . ASN A 1 177 ? 6.392 -6.318 -17.980 1.00 89.88 177 ASN A N 1
ATOM 1344 C CA . ASN A 1 177 ? 6.315 -4.918 -18.420 1.00 89.88 177 ASN A CA 1
ATOM 1345 C C . ASN A 1 177 ? 6.872 -3.922 -17.386 1.00 89.88 177 ASN A C 1
ATOM 1347 O O . ASN A 1 177 ? 6.311 -2.844 -17.163 1.00 89.88 177 ASN A O 1
ATOM 1351 N N . LEU A 1 178 ? 7.976 -4.307 -16.744 1.00 91.50 178 LEU A N 1
ATOM 1352 C CA . LEU A 1 178 ? 8.744 -3.444 -15.856 1.00 91.50 178 LEU A CA 1
ATOM 1353 C C . LEU A 1 178 ? 9.735 -2.591 -16.651 1.00 91.50 178 LEU A C 1
ATOM 1355 O O . LEU A 1 178 ? 10.162 -2.954 -17.750 1.00 91.50 178 LEU A O 1
ATOM 1359 N N . THR A 1 179 ? 10.115 -1.463 -16.071 1.00 90.06 179 THR A N 1
ATOM 1360 C CA . THR A 1 179 ? 11.154 -0.584 -16.599 1.00 90.06 179 THR A CA 1
ATOM 1361 C C . THR A 1 179 ? 12.516 -1.164 -16.238 1.00 90.06 179 THR A C 1
ATOM 1363 O O . THR A 1 179 ? 12.726 -1.597 -15.106 1.00 90.06 179 THR A O 1
ATOM 1366 N N . SER A 1 180 ? 13.445 -1.189 -17.193 1.00 90.06 180 SER A N 1
ATOM 1367 C CA . SER A 1 180 ? 14.813 -1.672 -16.972 1.00 90.06 180 SER A CA 1
ATOM 1368 C C . SER A 1 180 ? 15.613 -0.735 -16.082 1.00 90.06 180 SER A C 1
ATOM 1370 O O . SER A 1 180 ? 15.362 0.468 -16.080 1.00 90.06 180 SER A O 1
ATOM 1372 N N . HIS A 1 181 ? 16.612 -1.275 -15.381 1.00 88.81 181 HIS A N 1
ATOM 1373 C CA . HIS A 1 181 ? 17.478 -0.509 -14.481 1.00 88.81 181 HIS A CA 1
ATOM 1374 C C . HIS A 1 181 ? 16.684 0.352 -13.480 1.00 88.81 181 HIS A C 1
ATOM 1376 O O . HIS A 1 181 ? 16.974 1.528 -13.266 1.00 88.81 181 HIS A O 1
ATOM 1382 N N . THR A 1 182 ? 15.616 -0.218 -12.922 1.00 90.56 182 THR A N 1
ATOM 1383 C CA . THR A 1 182 ? 14.686 0.484 -12.036 1.00 90.56 182 THR A CA 1
ATOM 1384 C C . THR A 1 182 ? 14.476 -0.328 -10.767 1.00 90.56 182 THR A C 1
ATOM 1386 O O . THR A 1 182 ? 14.195 -1.526 -10.824 1.00 90.56 182 THR A O 1
ATOM 1389 N N . GLU A 1 183 ? 14.606 0.333 -9.620 1.00 91.81 183 GLU A N 1
ATOM 1390 C CA . GLU A 1 183 ? 14.285 -0.248 -8.321 1.00 91.81 183 GLU A CA 1
ATOM 1391 C C . GLU A 1 183 ? 12.775 -0.184 -8.074 1.00 91.81 183 GLU A C 1
ATOM 1393 O O . GLU A 1 183 ? 12.141 0.853 -8.271 1.00 91.81 183 GLU A O 1
ATOM 1398 N N . TYR A 1 184 ? 12.208 -1.303 -7.644 1.00 90.69 184 TYR A N 1
ATOM 1399 C CA . TYR A 1 184 ? 10.803 -1.494 -7.339 1.00 90.69 184 TYR A CA 1
ATOM 1400 C C . TYR A 1 184 ? 10.622 -1.852 -5.868 1.00 90.69 184 TYR A C 1
ATOM 1402 O O . TYR A 1 184 ? 11.313 -2.725 -5.334 1.00 90.69 184 TYR A O 1
ATOM 1410 N N . LEU A 1 185 ? 9.633 -1.218 -5.244 1.00 92.50 185 LEU A N 1
ATOM 1411 C CA . LEU A 1 185 ? 9.048 -1.687 -3.997 1.00 92.50 185 LEU A CA 1
ATOM 1412 C C . LEU A 1 185 ? 7.873 -2.605 -4.331 1.00 92.50 185 LEU A C 1
ATOM 1414 O O . LEU A 1 185 ? 7.043 -2.264 -5.174 1.00 92.50 185 LEU A O 1
ATOM 1418 N N . VAL A 1 186 ? 7.808 -3.755 -3.668 1.00 94.31 186 VAL A N 1
ATOM 1419 C CA . VAL A 1 186 ? 6.741 -4.745 -3.818 1.00 94.31 186 VAL A CA 1
ATOM 1420 C C . VAL A 1 186 ? 6.142 -5.027 -2.443 1.00 94.31 186 VAL A C 1
ATOM 1422 O O . VAL A 1 186 ? 6.875 -5.374 -1.519 1.00 94.31 186 VAL A O 1
ATOM 1425 N N . SER A 1 187 ? 4.822 -4.922 -2.327 1.00 91.75 187 SER A N 1
ATOM 1426 C CA . SER A 1 187 ? 4.046 -5.272 -1.135 1.00 91.75 187 SER A CA 1
ATOM 1427 C C . SER A 1 187 ? 3.008 -6.339 -1.474 1.00 91.75 187 SER A C 1
ATOM 1429 O O . SER A 1 187 ? 2.283 -6.216 -2.460 1.00 91.75 187 SER A O 1
ATOM 1431 N N . VAL A 1 188 ? 2.910 -7.380 -0.651 1.00 94.38 188 VAL A N 1
ATOM 1432 C CA . VAL A 1 188 ? 1.924 -8.462 -0.762 1.00 94.38 188 VAL A CA 1
ATOM 1433 C C . VAL A 1 188 ? 0.997 -8.403 0.447 1.00 94.38 188 VAL A C 1
ATOM 1435 O O . VAL A 1 188 ? 1.439 -8.611 1.573 1.00 94.38 188 VAL A O 1
ATOM 1438 N N . PHE A 1 189 ? -0.288 -8.150 0.213 1.00 90.50 189 PHE A N 1
ATOM 1439 C CA . PHE A 1 189 ? -1.325 -8.069 1.239 1.00 90.50 189 PHE A CA 1
ATOM 1440 C C . PHE A 1 189 ? -2.215 -9.319 1.190 1.00 90.50 189 PHE A C 1
ATOM 1442 O O . PHE A 1 189 ? -2.792 -9.600 0.134 1.00 90.50 189 PHE A O 1
ATOM 1449 N N . PRO A 1 190 ? -2.371 -10.073 2.288 1.00 89.38 190 PRO A N 1
ATOM 1450 C CA . PRO A 1 190 ? -3.399 -11.103 2.388 1.00 89.38 190 PRO A CA 1
ATOM 1451 C C . PRO A 1 190 ? -4.777 -10.459 2.620 1.00 89.38 190 PRO A C 1
ATOM 1453 O O . PRO A 1 190 ? -4.901 -9.505 3.383 1.00 89.38 190 PRO A O 1
ATOM 1456 N N . ILE A 1 191 ? -5.823 -10.975 1.977 1.00 87.69 191 ILE A N 1
ATOM 1457 C CA . ILE A 1 191 ? -7.208 -10.506 2.130 1.00 87.69 191 ILE A CA 1
ATOM 1458 C C . ILE A 1 191 ? -8.063 -11.651 2.679 1.00 87.69 191 ILE A C 1
ATOM 1460 O O . ILE A 1 191 ? -8.257 -12.672 2.013 1.00 87.69 191 ILE A O 1
ATOM 1464 N N . TYR A 1 192 ? -8.588 -11.457 3.885 1.00 83.25 192 TYR A N 1
ATOM 1465 C CA . TYR A 1 192 ? -9.494 -12.358 4.593 1.00 83.25 192 TYR A CA 1
ATOM 1466 C C . TYR A 1 192 ? -10.929 -11.817 4.577 1.00 83.25 192 TYR A C 1
ATOM 1468 O O . TYR A 1 192 ? -11.177 -10.691 4.152 1.00 83.25 192 TYR A O 1
ATOM 1476 N N . ASP A 1 193 ? -11.877 -12.611 5.080 1.00 75.56 193 ASP A N 1
ATOM 1477 C CA . ASP A 1 193 ? -13.263 -12.163 5.289 1.00 75.56 193 ASP A CA 1
ATOM 1478 C C . ASP A 1 193 ? -13.378 -11.029 6.312 1.00 75.56 193 ASP A C 1
ATOM 1480 O O . ASP A 1 193 ? -14.264 -10.192 6.209 1.00 75.56 193 ASP A O 1
ATOM 1484 N N . THR A 1 194 ? -12.451 -10.985 7.268 1.00 73.94 194 THR A N 1
ATOM 1485 C CA . THR A 1 194 ? -12.362 -9.953 8.307 1.00 73.94 194 THR A CA 1
ATOM 1486 C C . THR A 1 194 ? -11.574 -8.717 7.860 1.00 73.94 194 THR A C 1
ATOM 1488 O O . THR A 1 194 ? -11.338 -7.832 8.670 1.00 73.94 194 THR A O 1
ATOM 1491 N N . GLY A 1 195 ? -11.109 -8.664 6.604 1.00 74.88 195 GLY A N 1
ATOM 1492 C CA . GLY A 1 195 ? -10.337 -7.541 6.062 1.00 74.88 195 GLY A CA 1
ATOM 1493 C C . GLY A 1 195 ? -8.930 -7.903 5.576 1.00 74.88 195 GLY A C 1
ATOM 1494 O O . GLY A 1 195 ? -8.566 -9.072 5.422 1.00 74.88 195 GLY A O 1
ATOM 1495 N N . ALA A 1 196 ? -8.133 -6.876 5.271 1.00 75.56 196 ALA A N 1
ATOM 1496 C CA . ALA A 1 196 ? -6.752 -7.042 4.819 1.00 75.56 196 ALA A CA 1
ATOM 1497 C C . ALA A 1 196 ? -5.814 -7.265 6.015 1.00 75.56 196 ALA A C 1
ATOM 1499 O O . ALA A 1 196 ? -5.837 -6.492 6.967 1.00 75.56 196 ALA A O 1
ATOM 1500 N N . GLY A 1 197 ? -4.988 -8.310 5.955 1.00 76.25 197 GLY A N 1
ATOM 1501 C CA . GLY A 1 197 ? -3.948 -8.560 6.951 1.00 76.25 197 GLY A CA 1
ATOM 1502 C C . GLY A 1 197 ? -2.645 -7.815 6.650 1.00 76.25 197 GLY A C 1
ATOM 1503 O O . GLY A 1 197 ? -2.523 -7.109 5.645 1.00 76.25 197 GLY A O 1
ATOM 1504 N N . ASP A 1 198 ? -1.656 -8.019 7.520 1.00 80.00 198 ASP A N 1
ATOM 1505 C CA . ASP A 1 198 ? -0.355 -7.353 7.437 1.00 80.00 198 ASP A CA 1
ATOM 1506 C C . ASP A 1 198 ? 0.398 -7.662 6.137 1.00 80.00 198 ASP A C 1
ATOM 1508 O O . ASP A 1 198 ? 0.445 -8.802 5.661 1.00 80.00 198 ASP A O 1
ATOM 1512 N N . GLU A 1 199 ? 1.037 -6.628 5.586 1.00 85.06 199 GLU A N 1
ATOM 1513 C CA . GLU A 1 199 ? 1.787 -6.729 4.339 1.00 85.06 199 GLU A CA 1
ATOM 1514 C C . GLU A 1 199 ? 3.144 -7.420 4.508 1.00 85.06 199 GLU A C 1
ATOM 1516 O O . GLU A 1 199 ? 3.868 -7.236 5.490 1.00 85.06 199 GLU A O 1
ATOM 1521 N N . LEU A 1 200 ? 3.537 -8.162 3.476 1.00 88.56 200 LEU A N 1
ATOM 1522 C CA . LEU A 1 200 ? 4.905 -8.612 3.276 1.00 88.56 200 LEU A CA 1
ATOM 1523 C C . LEU A 1 200 ? 5.559 -7.758 2.195 1.00 88.56 200 LEU A C 1
ATOM 1525 O O . LEU A 1 200 ? 5.112 -7.740 1.049 1.00 88.56 200 LEU A O 1
ATOM 1529 N N . ARG A 1 201 ? 6.641 -7.072 2.558 1.00 90.19 201 ARG A N 1
ATOM 1530 C CA . ARG A 1 201 ? 7.311 -6.102 1.691 1.00 90.19 201 ARG A CA 1
ATOM 1531 C C . ARG A 1 201 ? 8.696 -6.573 1.266 1.00 90.19 201 ARG A C 1
ATOM 1533 O O . ARG A 1 201 ? 9.434 -7.145 2.065 1.00 90.19 201 ARG A O 1
ATOM 1540 N N . GLY A 1 202 ? 9.080 -6.252 0.036 1.00 84.31 202 GLY A N 1
ATOM 1541 C CA . GLY A 1 202 ? 10.428 -6.439 -0.489 1.00 84.31 202 GLY A CA 1
ATOM 1542 C C . GLY A 1 202 ? 10.828 -5.331 -1.452 1.00 84.31 202 GLY A C 1
ATOM 1543 O O . GLY A 1 202 ? 9.987 -4.651 -2.037 1.00 84.31 202 GLY A O 1
ATOM 1544 N N . VAL A 1 203 ? 12.136 -5.159 -1.609 1.00 90.94 203 VAL A N 1
ATOM 1545 C CA . VAL A 1 203 ? 12.740 -4.235 -2.574 1.00 90.94 203 VAL A CA 1
ATOM 1546 C C . VAL A 1 203 ? 13.568 -5.056 -3.551 1.00 90.94 203 VAL A C 1
ATOM 1548 O O . VAL A 1 203 ? 14.229 -6.019 -3.161 1.00 90.94 203 VAL A O 1
ATOM 1551 N N . THR A 1 204 ? 13.538 -4.692 -4.827 1.00 88.38 204 THR A N 1
ATOM 1552 C CA . THR A 1 204 ? 14.351 -5.337 -5.861 1.00 88.38 204 THR A CA 1
ATOM 1553 C C . THR A 1 204 ? 14.630 -4.378 -7.006 1.00 88.38 204 THR A C 1
ATOM 1555 O O . THR A 1 204 ? 13.910 -3.404 -7.186 1.00 88.38 204 THR A O 1
ATOM 1558 N N . SER A 1 205 ? 15.658 -4.648 -7.804 1.00 90.62 205 SER A N 1
ATOM 1559 C CA . SER A 1 205 ? 16.006 -3.834 -8.969 1.00 90.62 205 SER A CA 1
ATOM 1560 C C . SER A 1 205 ? 16.012 -4.675 -10.233 1.00 90.62 205 SER A C 1
ATOM 1562 O O . SER A 1 205 ? 16.648 -5.727 -10.277 1.00 90.62 205 SER A O 1
ATOM 1564 N N . THR A 1 206 ? 15.334 -4.200 -11.277 1.00 91.19 206 THR A N 1
ATOM 1565 C CA . THR A 1 206 ? 15.431 -4.806 -12.607 1.00 91.19 206 THR A CA 1
ATOM 1566 C C . THR A 1 206 ? 16.823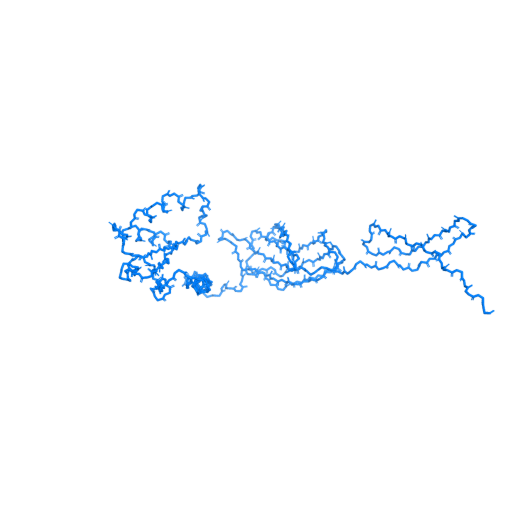 -4.597 -13.186 1.00 91.19 206 THR A C 1
ATOM 1568 O O . THR A 1 206 ? 17.509 -3.605 -12.921 1.00 91.19 206 THR A O 1
ATOM 1571 N N . LEU A 1 207 ? 17.249 -5.536 -14.024 1.00 86.75 207 LEU A N 1
ATOM 1572 C CA . LEU A 1 207 ? 18.557 -5.453 -14.658 1.00 86.75 207 LEU A CA 1
ATOM 1573 C C . LEU A 1 207 ? 18.588 -4.332 -15.713 1.00 86.75 207 LEU A C 1
ATOM 1575 O O . LEU A 1 207 ? 17.554 -4.001 -16.310 1.00 86.75 207 LEU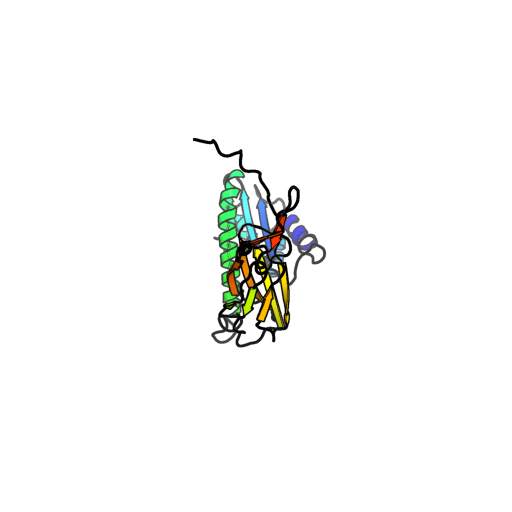 A O 1
ATOM 1579 N N . PRO A 1 208 ? 19.759 -3.740 -15.995 1.00 85.62 208 PRO A N 1
ATOM 1580 C CA . PRO A 1 208 ? 19.917 -2.941 -17.200 1.00 85.62 208 PRO A CA 1
ATOM 1581 C C . PRO A 1 208 ? 19.677 -3.805 -18.444 1.00 85.62 208 PRO A C 1
ATOM 1583 O O . PRO A 1 208 ? 19.834 -5.030 -18.422 1.00 85.62 208 PRO A O 1
ATOM 1586 N N . LEU A 1 209 ? 19.293 -3.167 -19.550 1.00 81.62 209 LEU A N 1
ATOM 1587 C CA . LEU A 1 209 ? 19.269 -3.851 -20.840 1.00 81.62 209 LEU A CA 1
ATOM 1588 C C . LEU A 1 209 ? 20.683 -4.343 -21.155 1.00 81.62 209 LEU A C 1
ATOM 1590 O O . LEU A 1 209 ? 21.653 -3.595 -21.041 1.00 81.62 209 LEU A O 1
ATOM 1594 N N . SER A 1 210 ? 20.800 -5.615 -21.530 1.00 75.25 210 SER A N 1
ATOM 1595 C CA . SER A 1 210 ? 22.100 -6.158 -21.916 1.00 75.25 210 SER A CA 1
ATOM 1596 C C . SER A 1 210 ? 22.594 -5.490 -23.203 1.00 75.25 210 SER A C 1
ATOM 1598 O O . SER A 1 210 ? 21.810 -5.196 -24.104 1.00 75.25 210 SER A O 1
ATOM 1600 N N . SER A 1 211 ? 23.897 -5.224 -23.298 1.00 76.12 211 SER A N 1
ATOM 1601 C CA . SER A 1 211 ? 24.491 -4.694 -24.528 1.00 76.12 211 SER A CA 1
ATOM 1602 C C . SER A 1 211 ? 24.572 -5.798 -25.595 1.00 76.12 211 SER A C 1
ATOM 1604 O O . SER A 1 211 ? 24.914 -6.938 -25.253 1.00 76.12 211 SER A O 1
ATOM 1606 N N . PRO A 1 212 ? 24.283 -5.502 -26.878 1.00 79.44 212 PRO A N 1
ATOM 1607 C CA . PRO A 1 212 ? 24.508 -6.453 -27.963 1.00 79.44 212 PRO A CA 1
ATOM 1608 C C . PRO A 1 212 ? 25.988 -6.850 -28.013 1.00 79.44 212 PRO A C 1
ATOM 1610 O O . PRO A 1 212 ? 26.875 -6.023 -27.804 1.00 79.44 212 PRO A O 1
ATOM 1613 N N . ARG A 1 213 ? 26.261 -8.137 -28.250 1.00 81.38 213 ARG A N 1
ATOM 1614 C CA . ARG A 1 213 ? 27.626 -8.691 -28.256 1.00 81.38 213 ARG A CA 1
ATOM 1615 C C . ARG A 1 213 ? 28.015 -9.153 -29.651 1.00 81.38 213 ARG A C 1
ATOM 1617 O O . ARG A 1 213 ? 27.153 -9.449 -30.471 1.00 81.38 213 ARG A O 1
ATOM 1624 N N . SER A 1 214 ? 29.318 -9.289 -29.889 1.00 84.31 214 SER A N 1
ATOM 1625 C CA . SER A 1 214 ? 29.853 -9.866 -31.129 1.00 84.31 214 SER A CA 1
ATOM 1626 C C . SER A 1 214 ? 29.411 -9.108 -32.381 1.00 84.31 214 SER A C 1
ATOM 1628 O O . SER A 1 214 ? 28.980 -9.731 -33.348 1.00 84.31 214 SER A O 1
ATOM 1630 N N . LEU A 1 215 ? 29.507 -7.775 -32.352 1.00 85.69 215 LEU A N 1
ATOM 1631 C CA . LEU A 1 215 ? 29.333 -6.968 -33.553 1.00 85.69 215 LEU A CA 1
ATOM 1632 C C . LEU A 1 215 ? 30.384 -7.388 -34.584 1.00 85.69 215 LEU A C 1
ATOM 1634 O O . LEU A 1 215 ? 31.585 -7.359 -34.317 1.00 85.69 215 LEU A O 1
ATOM 1638 N N . ARG A 1 216 ? 29.914 -7.817 -35.747 1.00 88.25 216 ARG A N 1
ATOM 1639 C CA . ARG A 1 216 ? 30.717 -8.202 -36.897 1.00 88.25 216 ARG A CA 1
ATOM 1640 C C . ARG A 1 216 ? 30.317 -7.335 -38.067 1.00 88.25 216 ARG A C 1
ATOM 1642 O O . ARG A 1 216 ? 29.132 -7.133 -38.336 1.00 88.25 216 ARG A O 1
ATOM 1649 N N . VAL A 1 217 ? 31.336 -6.874 -38.769 1.00 86.12 217 VAL A N 1
ATOM 1650 C CA . VAL A 1 217 ? 31.189 -6.192 -40.044 1.00 86.12 217 VAL A CA 1
ATOM 1651 C C . VAL A 1 217 ? 31.478 -7.213 -41.137 1.00 86.12 217 VAL A C 1
ATOM 1653 O O . VAL A 1 217 ? 32.435 -7.980 -41.047 1.00 86.12 217 VAL A O 1
ATOM 1656 N N . SER A 1 218 ? 30.609 -7.261 -42.134 1.00 86.56 218 SER A N 1
ATOM 1657 C CA . SER A 1 218 ? 30.683 -8.151 -43.292 1.00 86.56 218 SER A CA 1
ATOM 1658 C C . SER A 1 218 ? 30.228 -7.393 -44.536 1.00 86.56 218 SER A C 1
ATOM 1660 O O . SER A 1 218 ? 29.609 -6.340 -44.398 1.00 86.56 218 SER A O 1
ATOM 1662 N N . GLU A 1 219 ? 30.529 -7.926 -45.725 1.00 77.38 219 GLU A N 1
ATOM 1663 C CA . GLU A 1 219 ? 30.108 -7.351 -47.016 1.00 77.38 219 GLU A CA 1
ATOM 1664 C C . GLU A 1 219 ? 30.381 -5.837 -47.105 1.00 77.38 219 GLU A C 1
ATOM 1666 O O . GLU A 1 219 ? 29.471 -5.009 -47.057 1.00 77.38 219 GLU A O 1
ATOM 1671 N N . LEU A 1 220 ? 31.665 -5.481 -47.183 1.00 80.62 220 LEU A N 1
ATOM 1672 C CA . LEU A 1 220 ? 32.112 -4.101 -47.358 1.00 80.62 220 LEU A CA 1
ATOM 1673 C C . LEU A 1 220 ? 32.035 -3.716 -48.843 1.00 80.62 220 LEU A C 1
ATOM 1675 O O . LEU A 1 220 ? 32.660 -4.360 -49.683 1.00 80.62 220 LEU A O 1
ATOM 1679 N N . SER A 1 221 ? 31.288 -2.659 -49.149 1.00 82.00 221 SER A N 1
ATOM 1680 C CA . SER A 1 221 ? 31.222 -2.006 -50.461 1.00 82.00 221 SER A CA 1
ATOM 1681 C C . SER A 1 221 ? 31.626 -0.536 -50.330 1.00 82.00 221 SER A C 1
ATOM 1683 O O . SER A 1 221 ? 31.723 -0.000 -49.227 1.00 82.00 221 SER A O 1
ATOM 1685 N N . HIS A 1 222 ? 31.784 0.143 -51.464 1.00 80.75 222 HIS A N 1
ATOM 1686 C CA . HIS A 1 222 ? 32.020 1.585 -51.546 1.00 80.75 222 HIS A CA 1
ATOM 1687 C C . HIS A 1 222 ? 30.923 2.419 -50.853 1.00 80.75 222 HIS A C 1
ATOM 1689 O O . HIS A 1 222 ? 31.174 3.556 -50.472 1.00 80.75 222 HIS A O 1
ATOM 1695 N N . ASN A 1 223 ? 29.706 1.876 -50.702 1.00 84.25 223 ASN A N 1
ATOM 1696 C CA . ASN A 1 223 ? 28.546 2.593 -50.158 1.00 84.25 223 ASN A CA 1
ATOM 1697 C C . ASN A 1 223 ? 27.680 1.782 -49.177 1.00 84.25 223 ASN A C 1
ATOM 1699 O O . ASN A 1 223 ? 26.609 2.244 -48.784 1.00 84.25 223 ASN A O 1
ATOM 1703 N N . SER A 1 224 ? 28.099 0.578 -48.786 1.00 83.06 224 SER A N 1
ATOM 1704 C CA . SER A 1 224 ? 27.308 -0.265 -47.889 1.00 83.06 224 SER A CA 1
ATOM 1705 C C . SER A 1 224 ? 28.185 -1.120 -46.993 1.00 83.06 224 SER A C 1
ATOM 1707 O O . SER A 1 224 ? 29.204 -1.652 -47.430 1.00 83.06 224 SER A O 1
ATOM 1709 N N . ILE A 1 225 ? 27.735 -1.306 -45.757 1.00 88.88 225 ILE A N 1
ATOM 1710 C CA . ILE A 1 225 ? 28.303 -2.257 -44.805 1.00 88.88 225 ILE A CA 1
ATOM 1711 C C . ILE A 1 225 ? 27.171 -3.126 -44.261 1.00 88.88 225 ILE A C 1
ATOM 1713 O O . ILE A 1 225 ? 26.087 -2.618 -43.962 1.00 88.88 225 ILE A O 1
ATOM 1717 N N . ARG A 1 226 ? 27.403 -4.431 -44.100 1.00 88.81 226 ARG A N 1
ATOM 1718 C CA . ARG A 1 226 ? 26.468 -5.317 -43.401 1.00 88.81 226 ARG A CA 1
ATOM 1719 C C . ARG A 1 226 ? 26.954 -5.567 -41.982 1.00 88.81 226 ARG A C 1
ATOM 1721 O O . ARG A 1 226 ? 28.014 -6.153 -41.762 1.00 88.81 226 ARG A O 1
ATOM 1728 N N . LEU A 1 227 ? 26.135 -5.170 -41.015 1.00 89.88 227 LEU A N 1
ATOM 1729 C CA . LEU A 1 227 ? 26.377 -5.403 -39.596 1.00 89.88 227 LEU A CA 1
ATOM 1730 C C . LEU A 1 227 ? 25.593 -6.631 -39.123 1.00 89.88 227 LEU A C 1
ATOM 1732 O O . LEU A 1 227 ? 24.408 -6.771 -39.415 1.00 89.88 227 LEU A O 1
ATOM 1736 N N . SER A 1 228 ? 26.244 -7.511 -38.366 1.00 89.25 228 SER A N 1
ATOM 1737 C CA . SER A 1 228 ? 25.596 -8.622 -37.661 1.00 89.25 228 SER A CA 1
ATOM 1738 C C . SER A 1 228 ? 26.079 -8.681 -36.215 1.00 89.25 228 SER A C 1
ATOM 1740 O O . SER A 1 228 ? 27.231 -8.376 -35.928 1.00 89.25 228 SER A O 1
ATOM 1742 N N . TRP A 1 229 ? 25.205 -9.031 -35.276 1.00 89.88 229 TRP A N 1
ATOM 1743 C CA . TRP A 1 229 ? 25.554 -9.140 -33.857 1.00 89.88 229 TRP A CA 1
ATOM 1744 C C . TRP A 1 229 ? 24.693 -10.192 -33.167 1.00 89.88 229 TRP A C 1
ATOM 1746 O O . TRP A 1 229 ? 23.632 -10.584 -33.655 1.00 89.88 229 TRP A O 1
ATOM 1756 N N . LYS A 1 230 ? 25.138 -10.645 -31.996 1.00 88.31 230 LYS A N 1
ATOM 1757 C CA . LYS A 1 230 ? 24.332 -11.484 -31.115 1.00 88.31 230 LYS A CA 1
ATOM 1758 C C . LYS A 1 230 ? 23.329 -10.608 -30.367 1.00 88.31 230 LYS A C 1
ATOM 1760 O O . LYS A 1 230 ? 23.719 -9.660 -29.678 1.00 88.31 230 LYS A O 1
ATOM 1765 N N . ALA A 1 231 ? 22.048 -10.956 -30.480 1.00 81.69 231 ALA A N 1
ATOM 1766 C CA . ALA A 1 231 ? 20.967 -10.239 -29.822 1.00 81.69 231 ALA A CA 1
ATOM 1767 C C . ALA A 1 231 ? 21.162 -10.188 -28.295 1.00 81.69 231 ALA A C 1
ATOM 1769 O O . ALA A 1 231 ? 21.413 -11.200 -27.637 1.00 81.69 231 ALA A O 1
ATOM 1770 N N . ALA A 1 232 ? 21.039 -8.984 -27.745 1.00 80.19 232 ALA A N 1
ATOM 1771 C CA . ALA A 1 232 ? 20.904 -8.736 -26.319 1.00 80.19 232 ALA A CA 1
ATOM 1772 C C . ALA A 1 232 ? 19.598 -9.329 -25.760 1.00 80.19 232 ALA A C 1
ATOM 1774 O O . ALA A 1 232 ? 18.531 -9.197 -26.361 1.00 80.19 232 ALA A O 1
ATOM 1775 N N . GLN A 1 233 ? 19.666 -9.937 -24.576 1.00 72.88 233 GLN A N 1
ATOM 1776 C CA . GLN A 1 233 ? 18.511 -10.489 -23.873 1.00 72.88 233 GLN A CA 1
ATOM 1777 C C . GLN A 1 233 ? 17.502 -9.381 -23.530 1.00 72.88 233 GLN A C 1
ATOM 1779 O O . GLN A 1 233 ? 17.842 -8.400 -22.863 1.00 72.88 233 GLN A O 1
ATOM 1784 N N . GLY A 1 234 ? 16.256 -9.553 -23.982 1.00 68.62 234 GLY A N 1
ATOM 1785 C CA . GLY A 1 234 ? 15.150 -8.619 -23.734 1.00 68.62 234 GLY A CA 1
ATOM 1786 C C . GLY A 1 234 ? 15.136 -7.368 -24.625 1.00 68.62 234 GLY A C 1
ATOM 1787 O O . GLY A 1 234 ? 14.309 -6.479 -24.401 1.00 68.62 234 GLY A O 1
ATOM 1788 N N . ALA A 1 235 ? 16.025 -7.280 -25.621 1.00 72.31 235 ALA A N 1
ATOM 1789 C CA . ALA A 1 235 ? 16.046 -6.176 -26.574 1.00 72.31 235 ALA A CA 1
ATOM 1790 C C . ALA A 1 235 ? 14.925 -6.317 -27.615 1.00 72.31 235 ALA A C 1
ATOM 1792 O O . ALA A 1 235 ? 14.799 -7.345 -28.273 1.00 72.31 235 ALA A O 1
ATOM 1793 N N . THR A 1 236 ? 14.119 -5.266 -27.760 1.00 71.00 236 THR A N 1
ATOM 1794 C CA . THR A 1 236 ? 13.052 -5.172 -28.772 1.00 71.00 236 THR A CA 1
ATOM 1795 C C . THR A 1 236 ? 13.473 -4.342 -29.983 1.00 71.00 236 THR A C 1
ATOM 1797 O O . THR A 1 236 ? 12.912 -4.510 -31.059 1.00 71.00 236 THR A O 1
ATOM 1800 N N . GLN A 1 237 ? 14.448 -3.443 -29.813 1.00 78.75 237 GLN A N 1
ATOM 1801 C CA . GLN A 1 237 ? 14.982 -2.552 -30.845 1.00 78.75 237 GLN A CA 1
ATOM 1802 C C . GLN A 1 237 ? 16.475 -2.293 -30.588 1.00 78.75 237 GLN A C 1
ATOM 1804 O O . GLN A 1 237 ? 16.936 -2.411 -29.449 1.00 78.75 237 GLN A O 1
ATOM 1809 N N . TYR A 1 238 ? 17.213 -1.923 -31.637 1.00 81.94 238 TYR A N 1
ATOM 1810 C CA . TYR A 1 238 ? 18.620 -1.522 -31.566 1.00 81.94 238 TYR A CA 1
ATOM 1811 C C . TYR A 1 238 ? 18.805 -0.159 -32.229 1.00 81.94 238 TYR A C 1
ATOM 1813 O O . TYR A 1 238 ? 18.269 0.079 -33.308 1.00 81.94 238 TYR A O 1
ATOM 1821 N N . LEU A 1 239 ? 19.586 0.711 -31.591 1.00 82.69 239 LEU A N 1
ATOM 1822 C CA . LEU A 1 239 ? 20.079 1.943 -32.196 1.00 82.69 239 LEU A CA 1
ATOM 1823 C C . LEU A 1 239 ? 21.473 1.668 -32.765 1.00 82.69 239 LEU A C 1
ATOM 1825 O O . LEU A 1 239 ? 22.361 1.240 -32.027 1.00 82.69 239 LEU A O 1
ATOM 1829 N N . VAL A 1 240 ? 21.659 1.910 -34.061 1.00 84.38 240 VAL A N 1
ATOM 1830 C CA . VAL A 1 240 ? 22.963 1.815 -34.726 1.00 84.38 240 VAL A CA 1
ATOM 1831 C C . VAL A 1 240 ? 23.440 3.230 -35.016 1.00 84.38 240 VAL A C 1
ATOM 1833 O O . VAL A 1 240 ? 22.766 3.977 -35.719 1.00 84.38 240 VAL A O 1
ATOM 1836 N N . LEU A 1 241 ? 24.588 3.596 -34.452 1.00 84.12 241 LEU A N 1
ATOM 1837 C CA . LEU A 1 241 ? 25.244 4.876 -34.696 1.00 84.12 241 LEU A CA 1
ATOM 1838 C C . LEU A 1 241 ? 26.480 4.622 -35.558 1.00 84.12 241 LEU A C 1
ATOM 1840 O O . LEU A 1 241 ? 27.348 3.841 -35.172 1.00 84.12 241 LEU A O 1
ATOM 1844 N N . CYS A 1 242 ? 26.548 5.278 -36.714 1.00 80.62 242 CYS A N 1
ATOM 1845 C CA . CYS A 1 242 ? 27.699 5.240 -37.608 1.00 80.62 242 CYS A CA 1
ATOM 1846 C C . CYS A 1 242 ? 28.297 6.644 -37.685 1.00 80.62 242 CYS A C 1
ATOM 1848 O O . CYS A 1 242 ? 27.593 7.597 -38.012 1.00 80.62 242 CYS A O 1
ATOM 1850 N N . SER A 1 243 ? 29.591 6.766 -37.414 1.00 80.62 243 SER A N 1
ATOM 1851 C CA . SER A 1 243 ? 30.358 7.993 -37.617 1.00 80.62 243 SER A CA 1
ATOM 1852 C C . SER A 1 243 ? 31.558 7.675 -38.497 1.00 80.62 243 SER A C 1
ATOM 1854 O O . SER A 1 243 ? 32.248 6.686 -38.244 1.00 80.62 243 SER A O 1
ATOM 1856 N N . ALA A 1 244 ? 31.823 8.504 -39.506 1.00 79.75 244 ALA A N 1
ATOM 1857 C CA . ALA A 1 244 ? 33.120 8.480 -40.168 1.00 79.75 244 ALA A CA 1
ATOM 1858 C C . ALA A 1 244 ? 34.171 8.938 -39.150 1.00 79.75 244 ALA A C 1
ATOM 1860 O O . ALA A 1 244 ? 33.970 9.949 -38.471 1.00 79.75 244 ALA A O 1
ATOM 1861 N N . ALA A 1 245 ? 35.262 8.186 -39.009 1.00 71.62 245 ALA A N 1
ATOM 1862 C CA . ALA A 1 245 ? 36.432 8.749 -38.356 1.00 71.62 245 ALA A CA 1
ATOM 1863 C C . ALA A 1 245 ? 36.900 9.941 -39.212 1.00 71.62 245 ALA A C 1
ATOM 1865 O O . ALA A 1 245 ? 36.858 9.827 -40.441 1.00 71.62 245 ALA A O 1
ATOM 1866 N N . PRO A 1 246 ? 37.298 11.080 -38.615 1.00 62.47 246 PRO A N 1
ATOM 1867 C CA . PRO A 1 246 ? 38.071 12.060 -39.363 1.00 62.47 246 PRO A CA 1
ATOM 1868 C C . PRO A 1 246 ? 39.282 11.319 -39.933 1.00 62.47 246 PRO A C 1
ATOM 1870 O O . PRO A 1 246 ? 39.890 10.525 -39.208 1.00 62.47 246 PRO A O 1
ATOM 1873 N N . ASP A 1 247 ? 39.538 11.506 -41.229 1.00 54.84 247 ASP A N 1
ATOM 1874 C CA . ASP A 1 247 ? 40.672 10.902 -41.927 1.00 54.84 247 ASP A CA 1
ATOM 1875 C C . ASP A 1 247 ? 41.906 10.951 -41.030 1.00 54.84 247 ASP A C 1
ATOM 1877 O O . ASP A 1 247 ? 42.191 11.976 -40.399 1.00 54.84 247 ASP A O 1
ATOM 1881 N N . GLY A 1 248 ? 42.590 9.811 -40.930 1.00 48.75 248 GLY A N 1
ATOM 1882 C CA . GLY A 1 248 ? 43.848 9.731 -40.214 1.00 48.75 248 GLY A CA 1
ATOM 1883 C C . GLY A 1 248 ? 44.752 10.864 -40.681 1.00 48.75 248 GLY A C 1
ATOM 1884 O O . GLY A 1 248 ? 44.970 11.035 -41.878 1.00 48.75 248 GLY A O 1
ATOM 1885 N N . ALA A 1 249 ? 45.250 11.643 -39.723 1.00 47.34 249 ALA A N 1
ATOM 1886 C CA . ALA A 1 249 ? 46.471 12.387 -39.936 1.00 47.34 249 ALA A CA 1
ATOM 1887 C C . ALA A 1 249 ? 47.528 11.367 -40.379 1.00 47.34 249 ALA A C 1
ATOM 1889 O O . ALA A 1 249 ? 47.862 10.455 -39.621 1.00 47.34 249 ALA A O 1
ATOM 1890 N N . GLU A 1 250 ? 47.960 11.471 -41.632 1.00 44.38 250 GLU A N 1
ATOM 1891 C CA . GLU A 1 250 ? 49.223 10.888 -42.061 1.00 44.38 250 GLU A CA 1
ATOM 1892 C C . GLU A 1 250 ? 50.341 11.603 -41.278 1.00 44.38 250 GLU A C 1
ATOM 1894 O O . GLU A 1 250 ? 50.324 12.834 -41.180 1.00 44.38 250 GLU A O 1
ATOM 1899 N N . ASP A 1 251 ? 51.231 10.820 -40.658 1.00 39.12 251 ASP A N 1
ATOM 1900 C CA . ASP A 1 251 ? 52.502 11.282 -40.070 1.00 39.12 251 ASP A CA 1
ATOM 1901 C C . ASP A 1 251 ? 53.426 11.901 -41.137 1.00 39.12 251 ASP A C 1
ATOM 1903 O O . ASP A 1 251 ? 53.474 11.361 -42.270 1.00 39.12 251 ASP A O 1
#

InterPro domains:
  IPR002035 von Willebrand factor, type A [PF00092] (1-90)
  IPR002035 von Willebrand factor, type A [PS50234] (1-93)
  IPR003961 Fibronectin type III [PF00041] (122-199)
  IPR003961 Fibronectin type III [PS50853] (121-210)
  IPR003961 Fibronectin type III [SM00060] (119-197)
  IPR003961 Fibronectin type III [cd00063] (122-206)
  IPR003961 Fibronectin type III [cd00063] (210-248)
  IPR013783 Immunoglobulin-like fold [G3DSA:2.60.40.10] (118-210)
  IPR013783 Immunoglobulin-like fold [G3DSA:2.60.40.10] (211-251)
  IPR036116 Fibronectin type III superfamily [SSF49265] (121-206)
  IPR036116 Fibronectin type III superfamily [SSF49265] (209-248)
  IPR036465 von Willebrand factor A-like domain superfamily [G3DSA:3.40.50.410] (1-113)
  IPR036465 von Willebrand factor A-like domain superfamily [SSF53300] (1-98)
  IPR050525 Extracellular Matrix Assembly and Organization [PTHR24020] (1-194)

Radius of gyration: 29.63 Å; chains: 1; bounding box: 78×53×81 Å

Secondary structure (DSSP, 8-state):
-HHHHHIIIIISSGGGT--TTS--EEEEEESS--SS--HHHHHHHHHTT-EEEEEEESS--HHHHHHHSPSPHHHHEEEESSGGGGHHHHHHHHHHHHHHHHHHHHHTTSSS-S--TTTSS-EEEEEES--SS-EEEEEEPPSS--SEEEEEEEETTS-PPEEEEEETT--EEEE-SPPTT-EEEEEEEEEETTEE-PPEEEEEEPPPPPPPEEEEEE---SS--EEEEEPPTT-S-------PPP-----

Foldseek 3Di:
DVVLVCCVPPCCDVVNVHDPLDAAEAEAEEAADDPDDQQVSLVVCVVVRYFYAYEYEAHYDQVSSQSNGDPPCVQRYYYYDHDVCVVVVVVSVVVSVVVVVVVVVVVVVVPDPDDDLQQQEWADWDWDPFAQFKIKTFIHAGPDFAQKKKKWKDFPVDDDIDIDIGGSVDGMDMGGRHHGQTKMKMWIWGAHPSGIHDIDIDIDHHHHFFDWADWDWDDDDPPDIDIDTHDTPPDPDDDDDDDDDDPDDDD

Organism: NCBI:txid2478892